Protein AF-0000000069512242 (afdb_homodimer)

InterPro domains:
  IPR001251 CRAL-TRIO lipid binding domain [PF00650] (4-139)
  IPR001251 CRAL-TRIO lipid binding domain [PS50191] (1-145)
  IPR001251 CRAL-TRIO lipid binding domain [cd00170] (13-140)
  IPR036865 CRAL-TRIO lipid binding domain superfamily [G3DSA:3.40.525.10] (2-161)
  IPR036865 CRAL-TRIO lipid binding domain superfamily [SSF52087] (12-161)

Foldseek 3Di:
DPLDADEEEAEPLVDDCVLAPPVRVLLLVVLLVVVCCPDPSCVVRFYHYEYEDPNDDPSNCVCVDPVNVVVSCCVPPVVDPTGHQAYEYEPDDPVVVVSVVVCLVVDDPSVSVRYYYDDALVVCCVVDPLCNDDVVSVHDDPDDCPPCSLVVSPVVVDCPPRVPDDSSD/DPLDADEEEDEPLVDDCVLAPPVRVLLLVVLLVVVCCPDPSCVVRFYHYEYEDPNDDPSNCVCVDPVNVVVSCCVPPVVDPTGHQAYEYEPDDPVVVVSCVVCLVVDDPSVSVRYYYDDALVVCCVPDPLCPDDVVSVHDDPDDCPPCSLVVSCVVVDCPPRVNDDSSD

Nearest PDB structures (foldseek):
  1oiz-assembly2_B  TM=7.873E-01  e=5.899E-08  Homo sapiens
  5mug-assembly1_A  TM=8.741E-01  e=9.802E-07  Homo sapiens
  1r5l-assembly1_A  TM=8.376E-01  e=5.006E-07  Homo sapiens
  6zpd-assembly1_A  TM=8.398E-01  e=6.794E-07  Homo sapiens
  3w67-assembly1_B  TM=8.302E-01  e=1.699E-06  Mus musculus

Secondary structure (DSSP, 8-state):
------EEEEEGGG--TTTS-HHHHHHHHHHHHHHHHT-HHHHHH-EEEEEE-TT--HHHHTT--HHHHHHHHIIIIIIS---EEEEEEES--HHHHHHHHHHGGGS-HHHHTTEEEESSGGGGGGTS-GGGSBGGGTS-BS------HHHHHHHHHTTS-GGG-----/------EEEEEGGG--TTTS-HHHHHHHHHHHHHHHHT-HHHHHH-EEEEEE-TT--HHHHTT--HHHHHHHHIIIIIIS---EEEEEEES--HHHHHHHHHHGGGS-HHHHTTEEEESSGGGGGGTS-GGGSBGGGTS-BS------HHHHHHHHHTTS-GGG-----

Solvent-accessible surface area (backbone atoms only — not comparable to full-atom values): 18935 Å² total; per-residue (Å²): 125,82,74,75,67,47,73,45,79,44,62,59,27,74,64,46,55,90,82,42,43,68,63,52,44,42,21,51,50,37,41,44,47,52,56,49,62,66,33,68,53,31,62,72,58,19,41,33,37,37,40,34,31,51,80,56,48,68,84,54,51,74,60,61,39,73,66,50,45,48,52,49,44,41,40,60,68,53,30,36,62,60,53,77,60,37,39,36,38,32,52,60,50,73,67,56,48,50,53,52,60,68,47,40,80,78,43,56,66,82,54,45,76,28,58,42,81,38,93,49,48,69,61,48,52,81,80,37,61,44,78,80,24,43,46,92,48,62,21,66,30,84,79,64,78,72,63,51,45,55,49,50,49,39,60,73,48,47,86,58,25,61,74,73,37,62,72,76,104,125,80,74,74,66,49,74,46,79,43,62,60,26,72,63,47,53,90,82,41,44,69,62,53,45,42,21,51,51,38,43,45,47,53,56,48,62,64,33,68,54,29,65,72,57,19,39,35,39,36,39,34,31,51,79,57,49,68,83,53,50,74,59,62,39,72,65,50,46,47,53,52,46,41,41,59,67,54,29,36,58,58,52,76,60,37,40,36,39,32,52,60,52,72,66,56,48,49,52,52,60,68,47,41,82,78,44,56,67,82,54,44,76,28,57,43,82,38,93,49,48,67,61,46,53,81,80,38,61,45,77,79,24,42,46,94,47,62,21,65,32,84,80,66,78,71,64,50,46,52,47,51,49,37,60,73,48,42,84,60,22,62,79,72,38,65,75,76,99

Radius of gyration: 21.26 Å; Cα contacts (8 Å, |Δi|>4): 475; chains: 2; bounding box: 41×63×51 Å

pLDDT: mean 80.07, std 17.48, range [30.25, 95.62]

Sequence (338 aa):
MRKQRRQSLAKRGKWNPEELSFEDFKRVTSLVFYQELRNPVTQVTGFHIIHDFANTGYQHLKYCTPMNMYLLYHASFECAPAKYIEVHCINTNYVLSTLLICAKPFLVESVRKILYFHSSVEELLESFPRSTLPIKYGGTLTDYYTADYLKRANEEQGDFPAGGLKNLFMRKQRRQSLAKRGKWNPEELSFEDFKRVTSLVFYQELRNPVTQVTGFHIIHDFANTGYQHLKYCTPMNMYLLYHASFECAPAKYIEVHCINTNYVLSTLLICAKPFLVESVRKILYFHSSVEELLESFPRSTLPIKYGGTLTDYYTADYLKRANEEQGDFPAGGLKNLF

Structure (mmCIF, N/CA/C/O backbone):
data_AF-0000000069512242-model_v1
#
loop_
_entity.id
_entity.type
_entity.pdbx_description
1 polymer 'CRAL-TRIO domain-containing protein'
#
loop_
_atom_site.group_PDB
_atom_site.id
_atom_site.type_symbol
_atom_site.label_atom_id
_atom_site.label_alt_id
_atom_site.label_comp_id
_atom_site.label_asym_id
_atom_site.label_entity_id
_atom_site.label_seq_id
_atom_site.pdbx_PDB_ins_code
_atom_site.Cartn_x
_atom_site.Cartn_y
_atom_site.Cartn_z
_atom_site.occupancy
_atom_site.B_iso_or_equiv
_atom_site.auth_seq_id
_atom_site.auth_comp_id
_atom_site.auth_asym_id
_atom_site.auth_atom_id
_atom_site.pdbx_PDB_model_num
ATOM 1 N N . MET A 1 1 ? -14.359 10.445 28.656 1 33.88 1 MET A N 1
ATOM 2 C CA . MET A 1 1 ? -12.969 10 28.594 1 33.88 1 MET A CA 1
ATOM 3 C C . MET A 1 1 ? -12.352 10.312 27.234 1 33.88 1 MET A C 1
ATOM 5 O O . MET A 1 1 ? -12.867 9.891 26.203 1 33.88 1 MET A O 1
ATOM 9 N N . ARG A 1 2 ? -11.898 11.477 27.125 1 45.06 2 ARG A N 1
ATOM 10 C CA . ARG A 1 2 ? -11.422 11.93 25.828 1 45.06 2 ARG A CA 1
ATOM 11 C C . ARG A 1 2 ? -10.539 10.875 25.156 1 45.06 2 ARG A C 1
ATOM 13 O O . ARG A 1 2 ? -9.602 10.367 25.781 1 45.06 2 ARG A O 1
ATOM 20 N N . LYS A 1 3 ? -10.984 10.078 24.406 1 56.09 3 LYS A N 1
ATOM 21 C CA . LYS A 1 3 ? -10.297 8.984 23.719 1 56.09 3 LYS A CA 1
ATOM 22 C C . LYS A 1 3 ? -8.938 9.43 23.203 1 56.09 3 LYS A C 1
ATOM 24 O O . LYS A 1 3 ? -8.812 10.5 22.609 1 56.09 3 LYS A O 1
ATOM 29 N N . GLN A 1 4 ? -7.891 9.094 23.938 1 63.38 4 GLN A N 1
ATOM 30 C CA . GLN A 1 4 ? -6.504 9.344 23.547 1 63.38 4 GLN A CA 1
ATOM 31 C C . GLN A 1 4 ? -6.277 9.031 22.078 1 63.38 4 GLN A C 1
ATOM 33 O O . GLN A 1 4 ? -6.633 7.945 21.609 1 63.38 4 GLN A O 1
ATOM 38 N N . ARG A 1 5 ? -6.277 10.086 21.328 1 77 5 ARG A N 1
ATOM 39 C CA . ARG A 1 5 ? -5.965 9.938 19.906 1 77 5 ARG A CA 1
ATOM 40 C C . ARG A 1 5 ? -4.457 9.992 19.672 1 77 5 ARG A C 1
ATOM 42 O O . ARG A 1 5 ? -3.738 10.68 20.406 1 77 5 ARG A O 1
ATOM 49 N N . ARG A 1 6 ? -4.07 9.102 18.891 1 77.5 6 ARG A N 1
ATOM 50 C CA . ARG A 1 6 ? -2.68 9.18 18.453 1 77.5 6 ARG A CA 1
ATOM 51 C C . ARG A 1 6 ? -2.539 10.07 17.219 1 77.5 6 ARG A C 1
ATOM 53 O O . ARG A 1 6 ? -3.275 9.914 16.25 1 77.5 6 ARG A O 1
ATOM 60 N N . GLN A 1 7 ? -1.614 11.062 17.453 1 83.25 7 GLN A N 1
ATOM 61 C CA . GLN A 1 7 ? -1.351 12 16.375 1 83.25 7 GLN A CA 1
ATOM 62 C C . GLN A 1 7 ? 0.046 11.789 15.789 1 83.25 7 GLN A C 1
ATOM 64 O O . GLN A 1 7 ? 1.001 11.547 16.531 1 83.25 7 GLN A O 1
ATOM 69 N N . SER A 1 8 ? 0.09 11.836 14.477 1 84.38 8 SER A N 1
ATOM 70 C CA . SER A 1 8 ? 1.383 11.734 13.805 1 84.38 8 SER A CA 1
ATOM 71 C C . SER A 1 8 ? 1.712 13.008 13.039 1 84.38 8 SER A C 1
ATOM 73 O O . SER A 1 8 ? 0.831 13.625 12.43 1 84.38 8 SER A O 1
ATOM 75 N N . LEU A 1 9 ? 2.936 13.367 13.227 1 86.5 9 LEU A N 1
ATOM 76 C CA . LEU A 1 9 ? 3.457 14.531 12.516 1 86.5 9 LEU A CA 1
ATOM 77 C C . LEU A 1 9 ? 4.539 14.117 11.523 1 86.5 9 LEU A C 1
ATOM 79 O O . LEU A 1 9 ? 5.531 13.492 11.906 1 86.5 9 LEU A O 1
ATOM 83 N N . ALA A 1 10 ? 4.316 14.453 10.258 1 87.19 10 ALA A N 1
ATOM 84 C CA . ALA A 1 10 ? 5.281 14.141 9.203 1 87.19 10 ALA A CA 1
ATOM 85 C C . ALA A 1 10 ? 5.848 15.422 8.594 1 87.19 10 ALA A C 1
ATOM 87 O O . ALA A 1 10 ? 5.102 16.234 8.047 1 87.19 10 ALA A O 1
ATOM 88 N N . LYS A 1 11 ? 7.121 15.523 8.68 1 88.5 11 LYS A N 1
ATOM 89 C CA . LYS A 1 11 ? 7.805 16.656 8.07 1 88.5 11 LYS A CA 1
ATOM 90 C C . LYS A 1 11 ? 8.297 16.328 6.668 1 88.5 11 LYS A C 1
ATOM 92 O O . LYS A 1 11 ? 9.367 15.734 6.508 1 88.5 11 LYS A O 1
ATOM 97 N N . ARG A 1 12 ? 7.59 16.766 5.672 1 89.38 12 ARG A N 1
ATOM 98 C CA . ARG A 1 12 ? 7.816 16.344 4.293 1 89.38 12 ARG A CA 1
ATOM 99 C C . ARG A 1 12 ? 9.016 17.078 3.689 1 89.38 12 ARG A C 1
ATOM 101 O O . ARG A 1 12 ? 9.688 16.547 2.807 1 89.38 12 ARG A O 1
ATOM 108 N N . GLY A 1 13 ? 9.281 18.234 4.238 1 88.06 13 GLY A N 1
ATOM 109 C CA . GLY A 1 13 ? 10.398 19.016 3.738 1 88.06 13 GLY A CA 1
ATOM 110 C C . GLY A 1 13 ? 11.75 18.453 4.148 1 88.06 13 GLY A C 1
ATOM 111 O O . GLY A 1 13 ? 12.781 18.859 3.607 1 88.06 13 GLY A O 1
ATOM 112 N N . LYS A 1 14 ? 11.734 17.484 5.02 1 84.62 14 LYS A N 1
ATOM 113 C CA . LYS A 1 14 ? 12.992 16.906 5.469 1 84.62 14 LYS A CA 1
ATOM 114 C C . LYS A 1 14 ? 13.492 15.859 4.469 1 84.62 14 LYS A C 1
ATOM 116 O O . LYS A 1 14 ? 14.656 15.461 4.523 1 84.62 14 LYS A O 1
ATOM 121 N N . TRP A 1 15 ? 12.648 15.383 3.576 1 86.44 15 TRP A N 1
ATOM 122 C CA . TRP A 1 15 ? 13.07 14.469 2.52 1 86.44 15 TRP A CA 1
ATOM 123 C C . TRP A 1 15 ? 13.984 15.172 1.524 1 86.44 15 TRP A C 1
ATOM 125 O O . TRP A 1 15 ? 13.633 16.219 0.981 1 86.44 15 TRP A O 1
ATOM 135 N N . ASN A 1 16 ? 15.164 14.688 1.412 1 88.44 16 ASN A N 1
ATOM 136 C CA . ASN A 1 16 ? 16.109 15.148 0.402 1 88.44 16 ASN A CA 1
ATOM 137 C C . ASN A 1 16 ? 16.156 14.203 -0.797 1 88.44 16 ASN A C 1
ATOM 139 O O . ASN A 1 16 ? 16.75 13.133 -0.727 1 88.44 16 ASN A O 1
ATOM 143 N N . PRO A 1 17 ? 15.57 14.609 -1.906 1 90.25 17 PRO A N 1
ATOM 144 C CA . PRO A 1 17 ? 15.484 13.719 -3.068 1 90.25 17 PRO A CA 1
ATOM 145 C C . PRO A 1 17 ? 16.844 13.344 -3.633 1 90.25 17 PRO A C 1
ATOM 147 O O . PRO A 1 17 ? 16.969 12.352 -4.355 1 90.25 17 PRO A O 1
ATOM 150 N N . GLU A 1 18 ? 17.875 14.109 -3.338 1 90.44 18 GLU A N 1
ATOM 151 C CA . GLU A 1 18 ? 19.219 13.789 -3.805 1 90.44 18 GLU A CA 1
ATOM 152 C C . GLU A 1 18 ? 19.812 12.633 -3.01 1 90.44 18 GLU A C 1
ATOM 154 O O . GLU A 1 18 ? 20.641 11.883 -3.527 1 90.44 18 GLU A O 1
ATOM 159 N N . GLU A 1 19 ? 19.375 12.531 -1.783 1 85.38 19 GLU A N 1
ATOM 160 C CA . GLU A 1 19 ? 19.906 11.484 -0.915 1 85.38 19 GLU A CA 1
ATOM 161 C C . GLU A 1 19 ? 19.016 10.25 -0.914 1 85.38 19 GLU A C 1
ATOM 163 O O . GLU A 1 19 ? 19.5 9.133 -0.734 1 85.38 19 GLU A O 1
ATOM 168 N N . LEU A 1 20 ? 17.703 10.477 -0.972 1 86 20 LEU A N 1
ATOM 169 C CA . LEU A 1 20 ? 16.703 9.43 -0.996 1 86 20 LEU A CA 1
ATOM 170 C C . LEU A 1 20 ? 15.758 9.609 -2.182 1 86 20 LEU A C 1
ATOM 172 O O . LEU A 1 20 ? 14.938 10.531 -2.193 1 86 20 LEU A O 1
ATOM 176 N N . SER A 1 21 ? 15.922 8.703 -3.135 1 88.31 21 SER A N 1
ATOM 177 C CA . SER A 1 21 ? 15.102 8.82 -4.336 1 88.31 21 SER A CA 1
ATOM 178 C C . SER A 1 21 ? 13.617 8.836 -3.992 1 88.31 21 SER A C 1
ATOM 180 O O . SER A 1 21 ? 13.227 8.469 -2.881 1 88.31 21 SER A O 1
ATOM 182 N N . PHE A 1 22 ? 12.82 9.227 -4.855 1 90.44 22 PHE A N 1
ATOM 183 C CA . PHE A 1 22 ? 11.375 9.25 -4.664 1 90.44 22 PHE A CA 1
ATOM 184 C C . PHE A 1 22 ? 10.844 7.852 -4.398 1 90.44 22 PHE A C 1
ATOM 186 O O . PHE A 1 22 ? 9.977 7.664 -3.543 1 90.44 22 PHE A O 1
ATOM 193 N N . GLU A 1 23 ? 11.398 6.883 -5.141 1 85.69 23 GLU A N 1
ATOM 194 C CA . GLU A 1 23 ? 11 5.488 -4.953 1 85.69 23 GLU A CA 1
ATOM 195 C C . GLU A 1 23 ? 11.328 5.008 -3.543 1 85.69 23 GLU A C 1
ATOM 197 O O . GLU A 1 23 ? 10.5 4.367 -2.893 1 85.69 23 GLU A O 1
ATOM 202 N N . ASP A 1 24 ? 12.492 5.375 -3.104 1 81.06 24 ASP A N 1
ATOM 203 C CA . ASP A 1 24 ? 12.891 4.969 -1.762 1 81.06 24 ASP A CA 1
ATOM 204 C C . ASP A 1 24 ? 12.094 5.719 -0.698 1 81.06 24 ASP A C 1
ATOM 206 O O . ASP A 1 24 ? 11.789 5.168 0.361 1 81.06 24 ASP A O 1
ATOM 210 N N . PHE A 1 25 ? 11.828 6.926 -0.979 1 85.69 25 PHE A N 1
ATOM 211 C CA . PHE A 1 25 ? 10.992 7.715 -0.078 1 85.69 25 PHE A CA 1
ATOM 212 C C . PHE A 1 25 ? 9.633 7.059 0.113 1 85.69 25 PHE A C 1
ATOM 214 O O . PHE A 1 25 ? 9.148 6.934 1.241 1 85.69 25 PHE A O 1
ATOM 221 N N . LYS A 1 26 ? 9 6.613 -0.963 1 87.12 26 LYS A N 1
ATOM 222 C CA . LYS A 1 26 ? 7.715 5.93 -0.887 1 87.12 26 LYS A CA 1
ATOM 223 C C . LYS A 1 26 ? 7.805 4.68 -0.014 1 87.12 26 LYS A C 1
ATOM 225 O O . LYS A 1 26 ? 6.93 4.434 0.818 1 87.12 26 LYS A O 1
ATOM 230 N N . ARG A 1 27 ? 8.852 4.012 -0.173 1 81 27 ARG A N 1
ATOM 231 C CA . ARG A 1 27 ? 9.023 2.76 0.56 1 81 27 ARG A CA 1
ATOM 232 C C . ARG A 1 27 ? 9.227 3.021 2.049 1 81 27 ARG A C 1
ATOM 234 O O . ARG A 1 27 ? 8.656 2.326 2.891 1 81 27 ARG A O 1
ATOM 241 N N . VAL A 1 28 ? 10.039 4.016 2.295 1 78.5 28 VAL A N 1
ATOM 242 C CA . VAL A 1 28 ? 10.297 4.355 3.689 1 78.5 28 VAL A CA 1
ATOM 243 C C . VAL A 1 28 ? 9.016 4.867 4.344 1 78.5 28 VAL A C 1
ATOM 245 O O . VAL A 1 28 ? 8.695 4.492 5.477 1 78.5 28 VAL A O 1
ATOM 248 N N . THR A 1 29 ? 8.344 5.652 3.627 1 85.12 29 THR A N 1
ATOM 249 C CA . THR A 1 29 ? 7.09 6.176 4.148 1 85.12 29 THR A CA 1
ATOM 250 C C . THR A 1 29 ? 6.086 5.051 4.375 1 85.12 29 THR A C 1
ATOM 252 O O . THR A 1 29 ? 5.375 5.039 5.383 1 85.12 29 THR A O 1
ATOM 255 N N . SER A 1 30 ? 6.039 4.09 3.475 1 84.19 30 SER A N 1
ATOM 256 C CA . SER A 1 30 ? 5.152 2.941 3.637 1 84.19 30 SER A CA 1
ATOM 257 C C . SER A 1 30 ? 5.539 2.115 4.859 1 84.19 30 SER A C 1
ATOM 259 O O . SER A 1 30 ? 4.672 1.603 5.566 1 84.19 30 SER A O 1
ATOM 261 N N . LEU A 1 31 ? 6.82 1.976 5.066 1 78.5 31 LEU A N 1
ATOM 262 C CA . LEU A 1 31 ? 7.293 1.248 6.242 1 78.5 31 LEU A CA 1
ATOM 263 C C . LEU A 1 31 ? 6.809 1.915 7.523 1 78.5 31 LEU A C 1
ATOM 265 O O . LEU A 1 31 ? 6.32 1.24 8.438 1 78.5 31 LEU A O 1
ATOM 269 N N . VAL A 1 32 ? 6.953 3.197 7.574 1 78.44 32 VAL A N 1
ATOM 270 C CA . VAL A 1 32 ? 6.508 3.957 8.734 1 78.44 32 VAL A CA 1
ATOM 271 C C . VAL A 1 32 ? 4.992 3.824 8.891 1 78.44 32 VAL A C 1
ATOM 273 O O . VAL A 1 32 ? 4.492 3.627 10 1 78.44 32 VAL A O 1
ATOM 276 N N . PHE A 1 33 ? 4.391 3.873 7.828 1 83.25 33 PHE A N 1
ATOM 277 C CA . PHE A 1 33 ? 2.938 3.742 7.797 1 83.25 33 PHE A CA 1
ATOM 278 C C . PHE A 1 33 ? 2.504 2.393 8.359 1 83.25 33 PHE A C 1
ATOM 280 O O . PHE A 1 33 ? 1.621 2.326 9.219 1 83.25 33 PHE A O 1
ATOM 287 N N . TYR A 1 34 ? 3.131 1.437 7.941 1 75 34 TYR A N 1
ATOM 288 C CA . TYR A 1 34 ? 2.789 0.086 8.375 1 75 34 TYR A CA 1
ATOM 289 C C . TYR A 1 34 ? 3.061 -0.093 9.859 1 75 34 TYR A C 1
ATOM 291 O O . TYR A 1 34 ? 2.32 -0.797 10.555 1 75 34 TYR A O 1
ATOM 299 N N . GLN A 1 35 ? 4.066 0.498 10.266 1 75.31 35 GLN A N 1
ATOM 300 C CA . GLN A 1 35 ? 4.344 0.454 11.695 1 75.31 35 GLN A CA 1
ATOM 301 C C . GLN A 1 35 ? 3.25 1.163 12.492 1 75.31 35 GLN A C 1
ATOM 303 O O . GLN A 1 35 ? 2.838 0.688 13.555 1 75.31 35 GLN A O 1
ATOM 308 N N . GLU A 1 36 ? 2.857 2.258 11.953 1 77.38 36 GLU A N 1
ATOM 309 C CA . GLU A 1 36 ? 1.792 3.006 12.609 1 77.38 36 GLU A CA 1
ATOM 310 C C . GLU A 1 36 ? 0.483 2.221 12.609 1 77.38 36 GLU A C 1
ATOM 312 O O . GLU A 1 36 ? -0.297 2.301 13.555 1 77.38 36 GLU A O 1
ATOM 317 N N . LEU A 1 37 ? 0.234 1.485 11.57 1 76.94 37 LEU A N 1
ATOM 318 C CA . LEU A 1 37 ? -0.977 0.683 11.438 1 76.94 37 LEU A CA 1
ATOM 319 C C . LEU A 1 37 ? -1.039 -0.392 12.516 1 76.94 37 LEU A C 1
ATOM 321 O O . LEU A 1 37 ? -2.125 -0.856 12.875 1 76.94 37 LEU A O 1
ATOM 325 N N . ARG A 1 38 ? 0.083 -0.69 12.984 1 71.88 38 ARG A N 1
ATOM 326 C CA . ARG A 1 38 ? 0.15 -1.767 13.969 1 71.88 38 ARG A CA 1
ATOM 327 C C . ARG A 1 38 ? -0.078 -1.233 15.375 1 71.88 38 ARG A C 1
ATOM 329 O O . ARG A 1 38 ? -0.293 -2.008 16.312 1 71.88 38 ARG A O 1
ATOM 336 N N . ASN A 1 39 ? -0.021 0.04 15.508 1 72.81 39 ASN A N 1
ATOM 337 C CA . ASN A 1 39 ? -0.241 0.639 16.812 1 72.81 39 ASN A CA 1
ATOM 338 C C . ASN A 1 39 ? -1.681 0.448 17.281 1 72.81 39 ASN A C 1
ATOM 340 O O . ASN A 1 39 ? -2.621 0.838 16.594 1 72.81 39 ASN A O 1
ATOM 344 N N . PRO A 1 40 ? -1.863 -0.18 18.453 1 74.62 40 PRO A N 1
ATOM 345 C CA . PRO A 1 40 ? -3.229 -0.466 18.906 1 74.62 40 PRO A CA 1
ATOM 346 C C . PRO A 1 40 ? -4.07 0.797 19.078 1 74.62 40 PRO A C 1
ATOM 348 O O . PRO A 1 40 ? -5.281 0.773 18.859 1 74.62 40 PRO A O 1
ATOM 351 N N . VAL A 1 41 ? -3.469 1.888 19.5 1 74.38 41 VAL A N 1
ATOM 352 C CA . VAL A 1 41 ? -4.203 3.135 19.688 1 74.38 41 VAL A CA 1
ATOM 353 C C . VAL A 1 41 ? -4.699 3.643 18.344 1 74.38 41 VAL A C 1
ATOM 355 O O . VAL A 1 41 ? -5.852 4.07 18.219 1 74.38 41 VAL A O 1
ATOM 358 N N . THR A 1 42 ? -3.789 3.49 17.328 1 78 42 THR A N 1
ATOM 359 C CA . THR A 1 42 ? -4.172 3.9 15.977 1 78 42 THR A CA 1
ATOM 360 C C . THR A 1 42 ? -5.273 2.998 15.43 1 78 42 THR A C 1
ATOM 362 O O . THR A 1 42 ? -6.18 3.469 14.742 1 78 42 THR A O 1
ATOM 365 N N . GLN A 1 43 ? -5.188 1.77 15.742 1 75.25 43 GLN A N 1
ATOM 366 C CA . GLN A 1 43 ? -6.184 0.819 15.258 1 75.25 43 GLN A CA 1
ATOM 367 C C . GLN A 1 43 ? -7.566 1.129 15.828 1 75.25 43 GLN A C 1
ATOM 369 O O . GLN A 1 43 ? -8.578 0.9 15.164 1 75.25 43 GLN A O 1
ATOM 374 N N . VAL A 1 44 ? -7.617 1.785 16.984 1 78.25 44 VAL A N 1
ATOM 375 C CA . VAL A 1 44 ? -8.883 2.064 17.656 1 78.25 44 VAL A CA 1
ATOM 376 C C . VAL A 1 44 ? -9.367 3.467 17.281 1 78.25 44 VAL A C 1
ATOM 378 O O . VAL A 1 44 ? -10.547 3.67 16.984 1 78.25 44 VAL A O 1
ATOM 381 N N . THR A 1 45 ? -8.445 4.359 17.25 1 82.38 45 THR A N 1
ATOM 382 C CA . THR A 1 45 ? -8.852 5.754 17.141 1 82.38 45 THR A CA 1
ATOM 383 C C . THR A 1 45 ? -8.711 6.25 15.703 1 82.38 45 THR A C 1
ATOM 385 O O . THR A 1 45 ? -9.242 7.301 15.344 1 82.38 45 THR A O 1
ATOM 388 N N . GLY A 1 46 ? -7.957 5.52 14.859 1 84.88 46 GLY A N 1
ATOM 389 C CA . GLY A 1 46 ? -7.699 5.941 13.492 1 84.88 46 GLY A CA 1
ATOM 390 C C . GLY A 1 46 ? -6.523 6.891 13.367 1 84.88 46 GLY A C 1
ATOM 391 O O . GLY A 1 46 ? -5.91 7.262 14.375 1 84.88 46 GLY A O 1
ATOM 392 N N . PHE A 1 47 ? -6.293 7.27 12.188 1 87.19 47 PHE A N 1
ATOM 393 C CA . PHE A 1 47 ? -5.148 8.125 11.883 1 87.19 47 PHE A CA 1
ATOM 394 C C . PHE A 1 47 ? -5.531 9.594 11.977 1 87.19 47 PHE A C 1
ATOM 396 O O . PHE A 1 47 ? -6.512 10.023 11.367 1 87.19 47 PHE A O 1
ATOM 403 N N . HIS A 1 48 ? -4.844 10.312 12.781 1 89.75 48 HIS A N 1
ATOM 404 C CA . HIS A 1 48 ? -4.816 11.773 12.812 1 89.75 48 HIS A CA 1
ATOM 405 C C . HIS A 1 48 ? -3.443 12.305 12.422 1 89.75 48 HIS A C 1
ATOM 407 O O . HIS A 1 48 ? -2.506 12.258 13.227 1 89.75 48 HIS A O 1
ATOM 413 N N . ILE A 1 49 ? -3.367 12.789 11.211 1 90.75 49 ILE A N 1
ATOM 414 C CA . ILE A 1 49 ? -2.037 13.055 10.68 1 90.75 49 ILE A CA 1
ATOM 415 C C . ILE A 1 49 ? -1.915 14.531 10.32 1 90.75 49 ILE A C 1
ATOM 417 O O . ILE A 1 49 ? -2.852 15.125 9.773 1 90.75 49 ILE A O 1
ATOM 421 N N . ILE A 1 50 ? -0.786 15.055 10.648 1 91.31 50 ILE A N 1
ATOM 422 C CA . ILE A 1 50 ? -0.395 16.391 10.219 1 91.31 50 ILE A CA 1
ATOM 423 C C . ILE A 1 50 ? 0.81 16.297 9.289 1 91.31 50 ILE A C 1
ATOM 425 O O . ILE A 1 50 ? 1.867 15.805 9.672 1 91.31 50 ILE A O 1
ATOM 429 N N . HIS A 1 51 ? 0.624 16.781 8.07 1 93.19 51 HIS A N 1
ATOM 430 C CA . HIS A 1 51 ? 1.73 16.922 7.129 1 93.19 51 HIS A CA 1
ATOM 431 C C . HIS A 1 51 ? 2.258 18.359 7.121 1 93.19 51 HIS A C 1
ATOM 433 O O . HIS A 1 51 ? 1.526 19.281 6.777 1 93.19 51 HIS A O 1
ATOM 439 N N . ASP A 1 52 ? 3.48 18.438 7.547 1 91.44 52 ASP A N 1
ATOM 440 C CA . ASP A 1 52 ? 4.172 19.734 7.516 1 91.44 52 ASP A CA 1
ATOM 441 C C . ASP A 1 52 ? 5.027 19.859 6.258 1 91.44 52 ASP A C 1
ATOM 443 O O . ASP A 1 52 ? 6.031 19.156 6.105 1 91.44 52 ASP A O 1
ATOM 447 N N . PHE A 1 53 ? 4.734 20.844 5.398 1 94.69 53 PHE A N 1
ATOM 448 C CA . PHE A 1 53 ? 5.43 20.984 4.125 1 94.69 53 PHE A CA 1
ATOM 449 C C . PHE A 1 53 ? 6.406 22.156 4.172 1 94.69 53 PHE A C 1
ATOM 451 O O . PHE A 1 53 ? 6.812 22.672 3.129 1 94.69 53 PHE A O 1
ATOM 458 N N . ALA A 1 54 ? 6.742 22.469 5.422 1 91.56 54 ALA A N 1
ATOM 459 C CA . ALA A 1 54 ? 7.777 23.484 5.543 1 91.56 54 ALA A CA 1
ATOM 460 C C . ALA A 1 54 ? 9.062 23.047 4.848 1 91.56 54 ALA A C 1
ATOM 462 O O . ALA A 1 54 ? 9.453 21.891 4.93 1 91.56 54 ALA A O 1
ATOM 463 N N . ASN A 1 55 ? 9.695 23.938 4.105 1 91.31 55 ASN A N 1
ATOM 464 C CA . ASN A 1 55 ? 10.984 23.734 3.453 1 91.31 55 ASN A CA 1
ATOM 465 C C . ASN A 1 55 ? 10.844 22.875 2.203 1 91.31 55 ASN A C 1
ATOM 467 O O . ASN A 1 55 ? 11.805 22.219 1.783 1 91.31 55 ASN A O 1
ATOM 471 N N . THR A 1 56 ? 9.68 22.734 1.695 1 92.75 56 THR A N 1
ATOM 472 C CA . THR A 1 56 ? 9.523 22.094 0.394 1 92.75 56 THR A CA 1
ATOM 473 C C . THR A 1 56 ? 9.742 23.094 -0.733 1 92.75 56 THR A C 1
ATOM 475 O O . THR A 1 56 ? 9.43 24.281 -0.586 1 92.75 56 THR A O 1
ATOM 478 N N . GLY A 1 57 ? 10.297 22.703 -1.766 1 92.94 57 GLY A N 1
ATOM 479 C CA . GLY A 1 57 ? 10.562 23.5 -2.953 1 92.94 57 GLY A CA 1
ATOM 480 C C . GLY A 1 57 ? 10.508 22.703 -4.238 1 92.94 57 GLY A C 1
ATOM 481 O O . GLY A 1 57 ? 9.844 21.672 -4.301 1 92.94 57 GLY A O 1
ATOM 482 N N . TYR A 1 58 ? 11.133 23.203 -5.219 1 93 58 TYR A N 1
ATOM 483 C CA . TYR A 1 58 ? 11.086 22.578 -6.535 1 93 58 TYR A CA 1
ATOM 484 C C . TYR A 1 58 ? 11.625 21.141 -6.48 1 93 58 TYR A C 1
ATOM 486 O O . TYR A 1 58 ? 11.109 20.25 -7.16 1 93 58 TYR A O 1
ATOM 494 N N . GLN A 1 59 ? 12.617 20.969 -5.652 1 94 59 GLN A N 1
ATOM 495 C CA . GLN A 1 59 ? 13.234 19.641 -5.547 1 94 59 GLN A CA 1
ATOM 496 C C . GLN A 1 59 ? 12.227 18.609 -5.059 1 94 59 GLN A C 1
ATOM 498 O O . GLN A 1 59 ? 12.43 17.406 -5.25 1 94 59 GLN A O 1
ATOM 503 N N . HIS A 1 60 ? 11.133 19.031 -4.398 1 93.81 60 HIS A N 1
ATOM 504 C CA . HIS A 1 60 ? 10.062 18.156 -3.945 1 93.81 60 HIS A CA 1
ATOM 505 C C . HIS A 1 60 ? 8.891 18.172 -4.926 1 93.81 60 HIS A C 1
ATOM 507 O O . HIS A 1 60 ? 8.391 17.109 -5.316 1 93.81 60 HIS A O 1
ATOM 513 N N . LEU A 1 61 ? 8.562 19.328 -5.484 1 92.56 61 LEU A N 1
ATOM 514 C CA . LEU A 1 61 ? 7.344 19.562 -6.258 1 92.56 61 LEU A CA 1
ATOM 515 C C . LEU A 1 61 ? 7.414 18.844 -7.605 1 92.56 61 LEU A C 1
ATOM 517 O O . LEU A 1 61 ? 6.383 18.5 -8.18 1 92.56 61 LEU A O 1
ATOM 521 N N . LYS A 1 62 ? 8.609 18.656 -8.07 1 94.19 62 LYS A N 1
ATOM 522 C CA . LYS A 1 62 ? 8.719 18.016 -9.375 1 94.19 62 LYS A CA 1
ATOM 523 C C . LYS A 1 62 ? 8.203 16.578 -9.328 1 94.19 62 LYS A C 1
ATOM 525 O O . LYS A 1 62 ? 7.918 15.984 -10.367 1 94.19 62 LYS A O 1
ATOM 530 N N . TYR A 1 63 ? 8.047 16.062 -8.172 1 93.56 63 TYR A N 1
ATOM 531 C CA . TYR A 1 63 ? 7.5 14.711 -8.016 1 93.56 63 TYR A CA 1
ATOM 532 C C . TYR A 1 63 ? 6.004 14.758 -7.738 1 93.56 63 TYR A C 1
ATOM 534 O O . TYR A 1 63 ? 5.344 13.719 -7.684 1 93.56 63 TYR A O 1
ATOM 542 N N . CYS A 1 64 ? 5.492 15.938 -7.645 1 91.88 64 CYS A N 1
ATOM 543 C CA . CYS A 1 64 ? 4.066 16.094 -7.375 1 91.88 64 CYS A CA 1
ATOM 544 C C . CYS A 1 64 ? 3.279 16.25 -8.672 1 91.88 64 CYS A C 1
ATOM 546 O O . CYS A 1 64 ? 2.471 17.156 -8.805 1 91.88 64 CYS A O 1
ATOM 548 N N . THR A 1 65 ? 3.588 15.375 -9.617 1 90.5 65 THR A N 1
ATOM 549 C CA . THR A 1 65 ? 2.799 15.328 -10.844 1 90.5 65 THR A CA 1
ATOM 550 C C . THR A 1 65 ? 1.422 14.727 -10.57 1 90.5 65 THR A C 1
ATOM 552 O O . THR A 1 65 ? 1.233 14.008 -9.586 1 90.5 65 THR A O 1
ATOM 555 N N . PRO A 1 66 ? 0.431 14.945 -11.453 1 89.5 66 PRO A N 1
ATOM 556 C CA . PRO A 1 66 ? -0.891 14.344 -11.258 1 89.5 66 PRO A CA 1
ATOM 557 C C . PRO A 1 66 ? -0.837 12.82 -11.156 1 89.5 66 PRO A C 1
ATOM 559 O O . PRO A 1 66 ? -1.532 12.227 -10.328 1 89.5 66 PRO A O 1
ATOM 562 N N . MET A 1 67 ? 0.012 12.242 -11.938 1 91 67 MET A N 1
ATOM 563 C CA . MET A 1 67 ? 0.149 10.789 -11.906 1 91 67 MET A CA 1
ATOM 564 C C . MET A 1 67 ? 0.739 10.328 -10.578 1 91 67 MET A C 1
ATOM 566 O O . MET A 1 67 ? 0.191 9.438 -9.93 1 91 67 MET A O 1
ATOM 570 N N . ASN A 1 68 ? 1.839 10.969 -10.156 1 91.56 68 ASN A N 1
ATOM 571 C CA . ASN A 1 68 ? 2.471 10.586 -8.891 1 91.56 68 ASN A CA 1
ATOM 572 C C . ASN A 1 68 ? 1.533 10.805 -7.711 1 91.56 68 ASN A C 1
ATOM 574 O O . ASN A 1 68 ? 1.461 9.969 -6.809 1 91.56 68 ASN A O 1
ATOM 578 N N . MET A 1 69 ? 0.793 11.867 -7.777 1 90.62 69 MET A N 1
ATOM 579 C CA . MET A 1 69 ? -0.133 12.164 -6.691 1 90.62 69 MET A CA 1
ATOM 580 C C . MET A 1 69 ? -1.271 11.156 -6.648 1 90.62 69 MET A C 1
ATOM 582 O O . MET A 1 69 ? -1.681 10.719 -5.57 1 90.62 69 MET A O 1
ATOM 586 N N . TYR A 1 70 ? -1.702 10.789 -7.781 1 92.19 70 TYR A N 1
ATOM 587 C CA . TYR A 1 70 ? -2.764 9.789 -7.836 1 92.19 70 TYR A CA 1
ATOM 588 C C . TYR A 1 70 ? -2.273 8.445 -7.305 1 92.19 70 TYR A C 1
ATOM 590 O O . TYR A 1 70 ? -2.994 7.758 -6.574 1 92.19 70 TYR A O 1
ATOM 598 N N . LEU A 1 71 ? -1.092 8.102 -7.699 1 93 71 LEU A N 1
ATOM 599 C CA . LEU A 1 71 ? -0.502 6.848 -7.242 1 93 71 LEU A CA 1
ATOM 600 C C . LEU A 1 71 ? -0.356 6.84 -5.723 1 93 71 LEU A C 1
ATOM 602 O O . LEU A 1 71 ? -0.661 5.84 -5.07 1 93 71 LEU A O 1
ATOM 606 N N . LEU A 1 72 ? 0.062 7.93 -5.207 1 91.25 72 LEU A N 1
ATOM 607 C CA . LEU A 1 72 ? 0.206 8.039 -3.762 1 91.25 72 LEU A CA 1
ATOM 608 C C . LEU A 1 72 ? -1.155 7.992 -3.074 1 91.25 72 LEU A C 1
ATOM 610 O O . LEU A 1 72 ? -1.318 7.312 -2.057 1 91.25 72 LEU A O 1
ATOM 614 N N . TYR A 1 73 ? -2.066 8.68 -3.656 1 91.94 73 TYR A N 1
ATOM 615 C CA . TYR A 1 73 ? -3.436 8.68 -3.154 1 91.94 73 TYR A CA 1
ATOM 616 C C . TYR A 1 73 ? -4.012 7.266 -3.152 1 91.94 73 TYR A C 1
ATOM 618 O O . TYR A 1 73 ? -4.535 6.805 -2.135 1 91.94 73 TYR A O 1
ATOM 626 N N . HIS A 1 74 ? -3.906 6.609 -4.227 1 93.19 74 HIS A N 1
ATOM 627 C CA . HIS A 1 74 ? -4.453 5.266 -4.371 1 93.19 74 HIS A CA 1
ATOM 628 C C . HIS A 1 74 ? -3.818 4.301 -3.377 1 93.19 74 HIS A C 1
ATOM 630 O O . HIS A 1 74 ? -4.523 3.559 -2.691 1 93.19 74 HIS A O 1
ATOM 636 N N . ALA A 1 75 ? -2.531 4.332 -3.221 1 91 75 ALA A N 1
ATOM 637 C CA . ALA A 1 75 ? -1.807 3.422 -2.338 1 91 75 ALA A CA 1
ATOM 638 C C . ALA A 1 75 ? -2.143 3.691 -0.875 1 91 75 ALA A C 1
ATOM 640 O O . ALA A 1 75 ? -2.289 2.758 -0.083 1 91 75 ALA A O 1
ATOM 641 N N . SER A 1 76 ? -2.363 4.941 -0.528 1 90.31 76 SER A N 1
ATOM 642 C CA . SER A 1 76 ? -2.488 5.336 0.871 1 90.31 76 SER A CA 1
ATOM 643 C C . SER A 1 76 ? -3.938 5.266 1.339 1 90.31 76 SER A C 1
ATOM 645 O O . SER A 1 76 ? -4.211 4.891 2.482 1 90.31 76 SER A O 1
ATOM 647 N N . PHE A 1 77 ? -4.863 5.59 0.393 1 90 77 PHE A N 1
ATOM 648 C CA . PHE A 1 77 ? -6.234 5.785 0.859 1 90 77 PHE A CA 1
ATOM 649 C C . PHE A 1 77 ? -7.152 4.703 0.309 1 90 77 PHE A C 1
ATOM 651 O O . PHE A 1 77 ? -8.156 4.355 0.935 1 90 77 PHE A O 1
ATOM 658 N N . GLU A 1 78 ? -6.754 4.176 -0.806 1 88.12 78 GLU A N 1
ATOM 659 C CA . GLU A 1 78 ? -7.68 3.232 -1.428 1 88.12 78 GLU A CA 1
ATOM 660 C C . GLU A 1 78 ? -7.246 1.79 -1.18 1 88.12 78 GLU A C 1
ATOM 662 O O . GLU A 1 78 ? -8.086 0.899 -1.043 1 88.12 78 GLU A O 1
ATOM 667 N N . CYS A 1 79 ? -5.961 1.584 -1.104 1 85.12 79 CYS A N 1
ATOM 668 C CA . CYS A 1 79 ? -5.465 0.22 -0.966 1 85.12 79 CYS A CA 1
ATOM 669 C C . CYS A 1 79 ? -5.148 -0.1 0.49 1 85.12 79 CYS A C 1
ATOM 671 O O . CYS A 1 79 ? -5.422 -1.204 0.962 1 85.12 79 CYS A O 1
ATOM 673 N N . ALA A 1 80 ? -4.637 0.821 1.197 1 81.62 80 ALA A N 1
ATOM 674 C CA . ALA A 1 80 ? -4.176 0.585 2.562 1 81.62 80 ALA A CA 1
ATOM 675 C C . ALA A 1 80 ? -5.352 0.336 3.504 1 81.62 80 ALA A C 1
ATOM 677 O O . ALA A 1 80 ? -6.383 1.007 3.41 1 81.62 80 ALA A O 1
ATOM 678 N N . PRO A 1 81 ? -5.184 -0.602 4.391 1 78.56 81 PRO A N 1
ATOM 679 C CA . PRO A 1 81 ? -6.223 -0.886 5.383 1 78.56 81 PRO A CA 1
ATOM 680 C C . PRO A 1 81 ? -6.184 0.075 6.57 1 78.56 81 PRO A C 1
ATOM 682 O O . PRO A 1 81 ? -5.98 -0.354 7.707 1 78.56 81 PRO A O 1
ATOM 685 N N . ALA A 1 82 ? -6.32 1.325 6.32 1 81.56 82 ALA A N 1
ATOM 686 C CA . ALA A 1 82 ? -6.195 2.354 7.352 1 81.56 82 ALA A CA 1
ATOM 687 C C . ALA A 1 82 ? -7.484 3.162 7.473 1 81.56 82 ALA A C 1
ATOM 689 O O . ALA A 1 82 ? -8.172 3.406 6.477 1 81.56 82 ALA A O 1
ATOM 690 N N . LYS A 1 83 ? -7.789 3.439 8.703 1 84.38 83 LYS A N 1
ATOM 691 C CA . LYS A 1 83 ? -8.875 4.371 9 1 84.38 83 LYS A CA 1
ATOM 692 C C . LYS A 1 83 ? -8.344 5.789 9.195 1 84.38 83 LYS A C 1
ATOM 694 O O . LYS A 1 83 ? -7.699 6.082 10.203 1 84.38 83 LYS A O 1
ATOM 699 N N . TYR A 1 84 ? -8.656 6.582 8.188 1 89.75 84 TYR A N 1
ATOM 700 C CA . TYR A 1 84 ? -8.25 7.977 8.289 1 89.75 84 TYR A CA 1
ATOM 701 C C . TYR A 1 84 ? -9.375 8.836 8.852 1 89.75 84 TYR A C 1
ATOM 703 O O . TYR A 1 84 ? -10.5 8.805 8.352 1 89.75 84 TYR A O 1
ATOM 711 N N . ILE A 1 85 ? -9.008 9.539 9.883 1 92.12 85 ILE A N 1
ATOM 712 C CA . ILE A 1 85 ? -10.016 10.383 10.508 1 92.12 85 ILE A CA 1
ATOM 713 C C . ILE A 1 85 ? -9.82 11.836 10.07 1 92.12 85 ILE A C 1
ATOM 715 O O . ILE A 1 85 ? -10.773 12.508 9.68 1 92.12 85 ILE A O 1
ATOM 719 N N . GLU A 1 86 ? -8.594 12.297 10.125 1 94.69 86 GLU A N 1
ATOM 720 C CA . GLU A 1 86 ? -8.266 13.648 9.68 1 94.69 86 GLU A CA 1
ATOM 721 C C . GLU A 1 86 ? -6.828 13.734 9.172 1 94.69 86 GLU A C 1
ATOM 723 O O . GLU A 1 86 ? -5.91 13.203 9.797 1 94.69 86 GLU A O 1
ATOM 728 N N . VAL A 1 87 ? -6.715 14.383 8.031 1 94.88 87 VAL A N 1
ATOM 729 C CA . VAL A 1 87 ? -5.418 14.656 7.43 1 94.88 87 VAL A CA 1
ATOM 730 C C . VAL A 1 87 ? -5.242 16.172 7.242 1 94.88 87 VAL A C 1
ATOM 732 O O . VAL A 1 87 ? -5.992 16.797 6.488 1 94.88 87 VAL A O 1
ATOM 735 N N . HIS A 1 88 ? -4.309 16.719 7.961 1 94.81 88 HIS A N 1
ATOM 736 C CA . HIS A 1 88 ? -4.07 18.156 7.945 1 94.81 88 HIS A CA 1
ATOM 737 C C . HIS A 1 88 ? -2.773 18.484 7.215 1 94.81 88 HIS A C 1
ATOM 739 O O . HIS A 1 88 ? -1.741 17.859 7.461 1 94.81 88 HIS A O 1
ATOM 745 N N . CYS A 1 89 ? -2.809 19.422 6.328 1 95.62 89 CYS A N 1
ATOM 746 C CA . CYS A 1 89 ? -1.64 19.938 5.621 1 95.62 89 CYS A CA 1
ATOM 747 C C . CYS A 1 89 ? -1.349 21.391 6.027 1 95.62 89 CYS A C 1
ATOM 749 O O . CYS A 1 89 ? -2.223 22.25 5.934 1 95.62 89 CYS A O 1
ATOM 751 N N . ILE A 1 90 ? -0.101 21.547 6.488 1 94.75 90 ILE A N 1
ATOM 752 C CA . ILE A 1 90 ? 0.281 22.891 6.918 1 94.75 90 ILE A CA 1
ATOM 753 C C . ILE A 1 90 ? 1.583 23.297 6.23 1 94.75 90 ILE A C 1
ATOM 755 O O . ILE A 1 90 ? 2.365 22.438 5.812 1 94.75 90 ILE A O 1
ATOM 759 N N . ASN A 1 91 ? 1.79 24.641 6.086 1 93.88 91 ASN A N 1
ATOM 760 C CA . ASN A 1 91 ? 2.994 25.234 5.523 1 93.88 91 ASN A CA 1
ATOM 761 C C . ASN A 1 91 ? 3.193 24.828 4.066 1 93.88 91 ASN A C 1
ATOM 763 O O . ASN A 1 91 ? 4.316 24.547 3.643 1 93.88 91 ASN A O 1
ATOM 767 N N . THR A 1 92 ? 2.113 24.688 3.387 1 92.94 92 THR A N 1
ATOM 768 C CA . THR A 1 92 ? 2.203 24.438 1.952 1 92.94 92 THR A CA 1
ATOM 769 C C . THR A 1 92 ? 2.57 25.703 1.198 1 92.94 92 THR A C 1
ATOM 771 O O . THR A 1 92 ? 2.211 26.812 1.618 1 92.94 92 THR A O 1
ATOM 774 N N . ASN A 1 93 ? 3.354 25.531 0.219 1 89.69 93 ASN A N 1
ATOM 775 C CA . ASN A 1 93 ? 3.535 26.688 -0.663 1 89.69 93 ASN A CA 1
ATOM 776 C C . ASN A 1 93 ? 2.379 26.812 -1.65 1 89.69 93 ASN A C 1
ATOM 778 O O . ASN A 1 93 ? 1.494 25.953 -1.699 1 89.69 93 ASN A O 1
ATOM 782 N N . TYR A 1 94 ? 2.348 27.875 -2.373 1 89.19 94 TYR A N 1
ATOM 783 C CA . TYR A 1 94 ? 1.216 28.203 -3.238 1 89.19 94 TYR A CA 1
ATOM 784 C C . TYR A 1 94 ? 1.034 27.125 -4.309 1 89.19 94 TYR A C 1
ATOM 786 O O . TYR A 1 94 ? -0.095 26.75 -4.629 1 89.19 94 TYR A O 1
ATOM 794 N N . VAL A 1 95 ? 2.057 26.594 -4.801 1 89.81 95 VAL A N 1
ATOM 795 C CA . VAL A 1 95 ? 1.988 25.609 -5.883 1 89.81 95 VAL A CA 1
ATOM 796 C C . VAL A 1 95 ? 1.385 24.312 -5.363 1 89.81 95 VAL A C 1
ATOM 798 O O . VAL A 1 95 ? 0.449 23.766 -5.957 1 89.81 95 VAL A O 1
ATOM 801 N N . LEU A 1 96 ? 1.892 23.922 -4.254 1 89.81 96 LEU A N 1
ATOM 802 C CA . LEU A 1 96 ? 1.395 22.672 -3.674 1 89.81 96 LEU A CA 1
ATOM 803 C C . LEU A 1 96 ? -0.069 22.812 -3.268 1 89.81 96 LEU A C 1
ATOM 805 O O . LEU A 1 96 ? -0.878 21.922 -3.535 1 89.81 96 LEU A O 1
ATOM 809 N N . SER A 1 97 ? -0.36 23.922 -2.658 1 89 97 SER A N 1
ATOM 810 C CA . SER A 1 97 ? -1.738 24.156 -2.24 1 89 97 SER A CA 1
ATOM 811 C C . SER A 1 97 ? -2.689 24.125 -3.434 1 89 97 SER A C 1
ATOM 813 O O . SER A 1 97 ? -3.752 23.5 -3.371 1 89 97 SER A O 1
ATOM 815 N N . THR A 1 98 ? -2.297 24.703 -4.48 1 88.94 98 THR A N 1
ATOM 816 C CA . THR A 1 98 ? -3.117 24.734 -5.688 1 88.94 98 THR A CA 1
ATOM 817 C C . THR A 1 98 ? -3.303 23.328 -6.254 1 88.94 98 THR A C 1
ATOM 819 O O . THR A 1 98 ? -4.418 22.938 -6.613 1 88.94 98 THR A O 1
ATOM 822 N N . LEU A 1 99 ? -2.26 22.594 -6.309 1 88.44 99 LEU A N 1
ATOM 823 C CA . LEU A 1 99 ? -2.324 21.234 -6.832 1 88.44 99 LEU A CA 1
ATOM 824 C C . LEU A 1 99 ? -3.273 20.375 -6.004 1 88.44 99 LEU A C 1
ATOM 826 O O . LEU A 1 99 ? -4.113 19.656 -6.559 1 88.44 99 LEU A O 1
ATOM 830 N N . LEU A 1 100 ? -3.139 20.531 -4.715 1 87.69 100 LEU A N 1
ATOM 831 C CA . LEU A 1 100 ? -3.949 19.703 -3.826 1 87.69 100 LEU A CA 1
ATOM 832 C C . LEU A 1 100 ? -5.414 20.125 -3.881 1 87.69 100 LEU A C 1
ATOM 834 O O . LEU A 1 100 ? -6.309 19.266 -3.881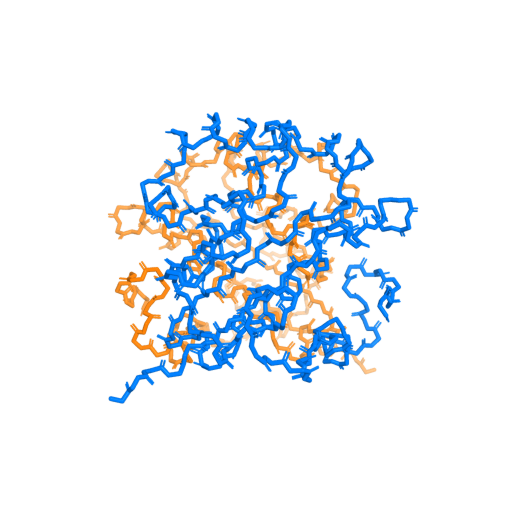 1 87.69 100 LEU A O 1
ATOM 838 N N . ILE A 1 101 ? -5.645 21.375 -4.016 1 87.38 101 ILE A N 1
ATOM 839 C CA . ILE A 1 101 ? -7.008 21.891 -4.098 1 87.38 101 ILE A CA 1
ATOM 840 C C . ILE A 1 101 ? -7.645 21.469 -5.414 1 87.38 101 ILE A C 1
ATOM 842 O O . ILE A 1 101 ? -8.812 21.078 -5.449 1 87.38 101 ILE A O 1
ATOM 846 N N . CYS A 1 102 ? -6.902 21.422 -6.465 1 89.69 102 CYS A N 1
ATOM 847 C CA . CYS A 1 102 ? -7.395 21.016 -7.77 1 89.69 102 CYS A CA 1
ATOM 848 C C . CYS A 1 102 ? -7.652 19.5 -7.801 1 89.69 102 CYS A C 1
ATOM 850 O O . CYS A 1 102 ? -8.539 19.047 -8.516 1 89.69 102 CYS A O 1
ATOM 852 N N . ALA A 1 103 ? -6.914 18.781 -7.078 1 90.25 103 ALA A N 1
ATOM 853 C CA . ALA A 1 103 ? -7.051 17.328 -7.039 1 90.25 103 ALA A CA 1
ATOM 854 C C . ALA A 1 103 ? -8.258 16.906 -6.203 1 90.25 103 ALA A C 1
ATOM 856 O O . ALA A 1 103 ? -8.828 15.844 -6.418 1 90.25 103 ALA A O 1
ATOM 857 N N . LYS A 1 104 ? -8.758 17.766 -5.379 1 89.75 104 LYS A N 1
ATOM 858 C CA . LYS A 1 104 ? -9.734 17.453 -4.336 1 89.75 104 LYS A CA 1
ATOM 859 C C . LYS A 1 104 ? -11.039 16.938 -4.941 1 89.75 104 LYS A C 1
ATOM 861 O O . LYS A 1 104 ? -11.586 15.938 -4.484 1 89.75 104 LYS A O 1
ATOM 866 N N . PRO A 1 105 ? -11.531 17.422 -6.008 1 90.12 105 PRO A N 1
ATOM 867 C CA . PRO A 1 105 ? -12.797 16.953 -6.574 1 90.12 105 PRO A CA 1
ATOM 868 C C . PRO A 1 105 ? -12.703 15.539 -7.152 1 90.12 105 PRO A C 1
ATOM 870 O O . PRO A 1 105 ? -13.719 14.867 -7.328 1 90.12 105 PRO A O 1
ATOM 873 N N . PHE A 1 106 ? -11.516 15.094 -7.434 1 90.31 106 PHE A N 1
ATOM 874 C CA . PHE A 1 106 ? -11.328 13.789 -8.055 1 90.31 106 PHE A CA 1
ATOM 875 C C . PHE A 1 106 ? -11.172 12.703 -6.996 1 90.31 106 PHE A C 1
ATOM 877 O O . PHE A 1 106 ? -11.172 11.516 -7.312 1 90.31 106 PHE A O 1
ATOM 884 N N . LEU A 1 107 ? -11.117 13.133 -5.742 1 90.38 107 LEU A N 1
ATOM 885 C CA . LEU A 1 107 ? -10.977 12.18 -4.648 1 90.38 107 LEU A CA 1
ATOM 886 C C . LEU A 1 107 ? -12.336 11.609 -4.246 1 90.38 107 LEU A C 1
ATOM 888 O O . LEU A 1 107 ? -13.367 12.258 -4.441 1 90.38 107 LEU A O 1
ATOM 892 N N . VAL A 1 108 ? -12.273 10.453 -3.734 1 87.88 108 VAL A N 1
ATOM 893 C CA . VAL A 1 108 ? -13.508 9.891 -3.195 1 87.88 108 VAL A CA 1
ATOM 894 C C . VAL A 1 108 ? -13.977 10.727 -2.008 1 87.88 108 VAL A C 1
ATOM 896 O O . VAL A 1 108 ? -13.164 11.32 -1.3 1 87.88 108 VAL A O 1
ATOM 899 N N . GLU A 1 109 ? -15.227 10.75 -1.808 1 90.19 109 GLU A N 1
ATOM 900 C CA . GLU A 1 109 ? -15.844 11.617 -0.807 1 90.19 109 GLU A CA 1
ATOM 901 C C . GLU A 1 109 ? -15.258 11.359 0.58 1 90.19 109 GLU A C 1
ATOM 903 O O . GLU A 1 109 ? -15 12.305 1.333 1 90.19 109 GLU A O 1
ATOM 908 N N . SER A 1 110 ? -15.023 10.086 0.881 1 87.62 110 SER A N 1
ATOM 909 C CA . SER A 1 110 ? -14.547 9.727 2.211 1 87.62 110 SER A CA 1
ATOM 910 C C . SER A 1 110 ? -13.172 10.32 2.488 1 87.62 110 SER A C 1
ATOM 912 O O . SER A 1 110 ? -12.828 10.594 3.639 1 87.62 110 SER A O 1
ATOM 914 N N . VAL A 1 111 ? -12.43 10.586 1.408 1 90.69 111 VAL A N 1
ATOM 915 C CA . VAL A 1 111 ? -11.109 11.172 1.561 1 90.69 111 VAL A CA 1
ATOM 916 C C . VAL A 1 111 ? -11.203 12.695 1.483 1 90.69 111 VAL A C 1
ATOM 918 O O . VAL A 1 111 ? -10.57 13.406 2.268 1 90.69 111 VAL A O 1
ATOM 921 N N . ARG A 1 112 ? -11.984 13.109 0.661 1 93.75 112 ARG A N 1
ATOM 922 C CA . ARG A 1 112 ? -12.156 14.547 0.44 1 93.75 112 ARG A CA 1
ATOM 923 C C . ARG A 1 112 ? -12.586 15.25 1.724 1 93.75 112 ARG A C 1
ATOM 925 O O . ARG A 1 112 ? -12.102 16.344 2.027 1 93.75 112 ARG A O 1
ATOM 932 N N . LYS A 1 113 ? -13.359 14.734 2.533 1 93.44 113 LYS A N 1
ATOM 933 C CA . LYS A 1 113 ? -13.961 15.367 3.701 1 93.44 113 LYS A CA 1
ATOM 934 C C . LYS A 1 113 ? -12.992 15.406 4.871 1 93.44 113 LYS A C 1
ATOM 936 O O . LYS A 1 113 ? -13.211 16.125 5.848 1 93.44 113 LYS A O 1
ATOM 941 N N . ILE A 1 114 ? -11.961 14.609 4.75 1 93.88 114 ILE A N 1
ATOM 942 C CA . ILE A 1 114 ? -11.094 14.531 5.922 1 93.88 114 ILE A CA 1
ATOM 943 C C . ILE A 1 114 ? -9.789 15.273 5.648 1 93.88 114 ILE A C 1
ATOM 945 O O . ILE A 1 114 ? -8.914 15.344 6.512 1 93.88 114 ILE A O 1
ATOM 949 N N . LEU A 1 115 ? -9.625 15.844 4.434 1 94.56 115 LEU A N 1
ATOM 950 C CA . LEU A 1 115 ? -8.438 16.594 4.059 1 94.56 115 LEU A CA 1
ATOM 951 C C . LEU A 1 115 ? -8.594 18.078 4.414 1 94.56 115 LEU A C 1
ATOM 953 O O . LEU A 1 115 ? -9.5 18.75 3.912 1 94.56 115 LEU A O 1
ATOM 957 N N . TYR A 1 116 ? -7.734 18.594 5.234 1 94.06 116 TYR A N 1
ATOM 958 C CA . TYR A 1 116 ? -7.777 19.984 5.68 1 94.06 116 TYR A CA 1
ATOM 959 C C . TYR A 1 116 ? -6.484 20.719 5.324 1 94.06 116 TYR A C 1
ATOM 961 O O . TYR A 1 116 ? -5.391 20.172 5.516 1 94.06 116 TYR A O 1
ATOM 969 N N . PHE A 1 117 ? -6.648 21.922 4.875 1 92.94 117 PHE A N 1
ATOM 970 C CA . PHE A 1 117 ? -5.508 22.781 4.555 1 92.94 117 PHE A CA 1
ATOM 971 C C . PHE A 1 117 ? -5.48 24.016 5.453 1 92.94 117 PHE A C 1
ATOM 973 O O . PHE A 1 117 ? -6.488 24.703 5.594 1 92.94 117 PHE A O 1
ATOM 980 N N . HIS A 1 118 ? -4.332 24.188 6.008 1 92.94 118 HIS A N 1
ATOM 981 C CA . HIS A 1 118 ? -4.211 25.297 6.949 1 92.94 118 HIS A CA 1
ATOM 982 C C . HIS A 1 118 ? -3.178 26.312 6.473 1 92.94 118 HIS A C 1
ATOM 984 O O . HIS A 1 118 ? -2.135 25.938 5.934 1 92.94 118 HIS A O 1
ATOM 990 N N . SER A 1 119 ? -3.43 27.578 6.723 1 87.44 119 SER A N 1
ATOM 991 C CA . SER A 1 119 ? -2.516 28.656 6.371 1 87.44 119 SER A CA 1
ATOM 992 C C . SER A 1 119 ? -1.656 29.062 7.562 1 87.44 119 SER A C 1
ATOM 994 O O . SER A 1 119 ? -0.637 29.75 7.395 1 87.44 119 SER A O 1
ATOM 996 N N . SER A 1 120 ? -2.141 28.75 8.734 1 91 120 SER A N 1
ATOM 997 C CA . SER A 1 120 ? -1.399 29.078 9.945 1 91 120 SER A CA 1
ATOM 998 C C . SER A 1 120 ? -1.458 27.938 10.953 1 91 120 SER A C 1
ATOM 1000 O O . SER A 1 120 ? -2.383 27.125 10.922 1 91 120 SER A O 1
ATOM 1002 N N . VAL A 1 121 ? -0.464 27.828 11.82 1 89.19 121 VAL A N 1
ATOM 1003 C CA . VAL A 1 121 ? -0.378 26.75 12.805 1 89.19 121 VAL A CA 1
ATOM 1004 C C . VAL A 1 121 ? -1.521 26.891 13.812 1 89.19 121 VAL A C 1
ATOM 1006 O O . VAL A 1 121 ? -1.982 25.891 14.367 1 89.19 121 VAL A O 1
ATOM 1009 N N . GLU A 1 122 ? -2.041 28.141 14.062 1 90.38 122 GLU A N 1
ATOM 1010 C CA . GLU A 1 122 ? -3.135 28.391 14.992 1 90.38 122 GLU A CA 1
ATOM 1011 C C . GLU A 1 122 ? -4.402 27.641 14.57 1 90.38 122 GLU A C 1
ATOM 1013 O O . GLU A 1 122 ? -5.184 27.219 15.422 1 90.38 122 GLU A O 1
ATOM 1018 N N . GLU A 1 123 ? -4.523 27.438 13.289 1 93.88 123 GLU A N 1
ATOM 1019 C CA . GLU A 1 123 ? -5.711 26.766 12.766 1 93.88 123 GLU A CA 1
ATOM 1020 C C . GLU A 1 123 ? -5.723 25.281 13.141 1 93.88 123 GLU A C 1
ATOM 1022 O O . GLU A 1 123 ? -6.781 24.656 13.156 1 93.88 123 GLU A O 1
ATOM 1027 N N . LEU A 1 124 ? -4.555 24.75 13.461 1 93.31 124 LEU A N 1
ATOM 1028 C CA . LEU A 1 124 ? -4.473 23.359 13.906 1 93.31 124 LEU A CA 1
ATOM 1029 C C . LEU A 1 124 ? -5.191 23.172 15.234 1 93.31 124 LEU A C 1
ATOM 1031 O O . LEU A 1 124 ? -5.652 22.062 15.547 1 93.31 124 LEU A O 1
ATOM 1035 N N . LEU A 1 125 ? -5.32 24.219 16 1 91.5 125 LEU A N 1
ATOM 1036 C CA . LEU A 1 125 ? -5.891 24.156 17.344 1 91.5 125 LEU A CA 1
ATOM 1037 C C . LEU A 1 125 ? -7.402 23.938 17.281 1 91.5 125 LEU A C 1
ATOM 1039 O O . LEU A 1 125 ? -8.023 23.609 18.297 1 91.5 125 LEU A O 1
ATOM 1043 N N . GLU A 1 126 ? -8 24.078 16.141 1 92.38 126 GLU A N 1
ATOM 1044 C CA . GLU A 1 126 ? -9.414 23.766 15.961 1 92.38 126 GLU A CA 1
ATOM 1045 C C . GLU A 1 126 ? -9.648 22.266 16.031 1 92.38 126 GLU A C 1
ATOM 1047 O O . GLU A 1 126 ? -10.734 21.812 16.422 1 92.38 126 GLU A O 1
ATOM 1052 N N . SER A 1 127 ? -8.57 21.562 15.672 1 90.69 127 SER A N 1
ATOM 1053 C CA . SER A 1 127 ? -8.727 20.109 15.586 1 90.69 127 SER A CA 1
ATOM 1054 C C . SER A 1 127 ? -7.938 19.406 16.688 1 90.69 127 SER A C 1
ATOM 1056 O O . SER A 1 127 ? -8.227 18.266 17.031 1 90.69 127 SER A O 1
ATOM 1058 N N . PHE A 1 128 ? -6.914 20.078 17.188 1 89.31 128 PHE A N 1
ATOM 1059 C CA . PHE A 1 128 ? -6.035 19.453 18.172 1 89.31 128 PHE A CA 1
ATOM 1060 C C . PHE A 1 128 ? -5.922 20.297 19.438 1 89.31 128 PHE A C 1
ATOM 1062 O O . PHE A 1 128 ? -5.773 21.516 19.344 1 89.31 128 PHE A O 1
ATOM 1069 N N . PRO A 1 129 ? -5.945 19.625 20.594 1 87.69 129 PRO A N 1
ATOM 1070 C CA . PRO A 1 129 ? -5.672 20.359 21.812 1 87.69 129 PRO A CA 1
ATOM 1071 C C . PRO A 1 129 ? -4.238 20.891 21.891 1 87.69 129 PRO A C 1
ATOM 1073 O O . PRO A 1 129 ? -3.312 20.219 21.422 1 87.69 129 PRO A O 1
ATOM 1076 N N . ARG A 1 130 ? -4.074 21.969 22.547 1 88.25 130 ARG A N 1
ATOM 1077 C CA . ARG A 1 130 ? -2.766 22.594 22.703 1 88.25 130 ARG A CA 1
ATOM 1078 C C . ARG A 1 130 ? -1.782 21.641 23.391 1 88.25 130 ARG A C 1
ATOM 1080 O O . ARG A 1 130 ? -0.589 21.656 23.078 1 88.25 130 ARG A O 1
ATOM 1087 N N . SER A 1 131 ? -2.305 20.781 24.188 1 83.88 131 SER A N 1
ATOM 1088 C CA . SER A 1 131 ? -1.464 19.906 25 1 83.88 131 SER A CA 1
ATOM 1089 C C . SER A 1 131 ? -0.882 18.766 24.172 1 83.88 131 SER A C 1
ATOM 1091 O O . SER A 1 131 ? 0.054 18.094 24.594 1 83.88 131 SER A O 1
ATOM 1093 N N . THR A 1 132 ? -1.353 18.594 22.938 1 84.44 132 THR A N 1
ATOM 1094 C CA . THR A 1 132 ? -0.915 17.438 22.156 1 84.44 132 THR A CA 1
ATOM 1095 C C . THR A 1 132 ? -0.027 17.891 20.984 1 84.44 132 THR A C 1
ATOM 1097 O O . THR A 1 132 ? 0.501 17.062 20.25 1 84.44 132 THR A O 1
ATOM 1100 N N . LEU A 1 133 ? 0.122 19.188 20.922 1 85.69 133 LEU A N 1
ATOM 1101 C CA . LEU A 1 133 ? 0.922 19.703 19.812 1 85.69 133 LEU A CA 1
ATOM 1102 C C . LEU A 1 133 ? 2.213 20.328 20.328 1 85.69 133 LEU A C 1
ATOM 1104 O O . LEU A 1 133 ? 2.223 20.969 21.375 1 85.69 133 LEU A O 1
ATOM 1108 N N . PRO A 1 134 ? 3.248 20.172 19.531 1 86.31 134 PRO A N 1
ATOM 1109 C CA . PRO A 1 134 ? 4.477 20.906 19.859 1 86.31 134 PRO A CA 1
ATOM 1110 C C . PRO A 1 134 ? 4.301 22.422 19.781 1 86.31 134 PRO A C 1
ATOM 1112 O O . PRO A 1 134 ? 3.408 22.906 19.094 1 86.31 134 PRO A O 1
ATOM 1115 N N . ILE A 1 135 ? 5.16 23.125 20.438 1 86.94 135 ILE A N 1
ATOM 1116 C CA . ILE A 1 135 ? 5.129 24.578 20.516 1 86.94 135 ILE A CA 1
ATOM 1117 C C . ILE A 1 135 ? 5.191 25.172 19.109 1 86.94 135 ILE A C 1
ATOM 1119 O O . ILE A 1 135 ? 4.469 26.125 18.797 1 86.94 135 ILE A O 1
ATOM 1123 N N . LYS A 1 136 ? 5.98 24.531 18.234 1 87.62 136 LYS A N 1
ATOM 1124 C CA . LYS A 1 136 ? 6.16 25.016 16.875 1 87.62 136 LYS A CA 1
ATOM 1125 C C . LYS A 1 136 ? 4.836 25 16.109 1 87.62 136 LYS A C 1
ATOM 1127 O O . LYS A 1 136 ? 4.68 25.719 15.117 1 87.62 136 LYS A O 1
ATOM 1132 N N . TYR A 1 137 ? 3.943 24.234 16.609 1 89.38 137 TYR A N 1
ATOM 1133 C CA . TYR A 1 137 ? 2.668 24.094 15.922 1 89.38 137 TYR A CA 1
ATOM 1134 C C . TYR A 1 137 ? 1.524 24.656 16.766 1 89.38 137 TYR A C 1
ATOM 1136 O O . TYR A 1 137 ? 0.382 24.203 16.641 1 89.38 137 TYR A O 1
ATOM 1144 N N . GLY A 1 138 ? 1.89 25.578 17.688 1 88.75 138 GLY A N 1
ATOM 1145 C CA . GLY A 1 138 ? 0.882 26.281 18.469 1 88.75 138 GLY A CA 1
ATOM 1146 C C . GLY A 1 138 ? 0.538 25.562 19.766 1 88.75 138 GLY A C 1
ATOM 1147 O O . GLY A 1 138 ? -0.385 25.969 20.484 1 88.75 138 GLY A O 1
ATOM 1148 N N . GLY A 1 139 ? 1.255 24.453 20 1 88.62 139 GLY A N 1
ATOM 1149 C CA . GLY A 1 139 ? 0.946 23.688 21.219 1 88.62 139 GLY A CA 1
ATOM 1150 C C . GLY A 1 139 ? 1.874 24.016 22.375 1 88.62 139 GLY A C 1
ATOM 1151 O O . GLY A 1 139 ? 2.422 25.109 22.453 1 88.62 139 GLY A O 1
ATOM 1152 N N . THR A 1 140 ? 1.883 23.094 23.359 1 87.38 140 THR A N 1
ATOM 1153 C CA . THR A 1 140 ? 2.662 23.328 24.578 1 87.38 140 THR A CA 1
ATOM 1154 C C . THR A 1 140 ? 3.701 22.234 24.766 1 87.38 140 THR A C 1
ATOM 1156 O O . THR A 1 140 ? 4.516 22.297 25.703 1 87.38 140 THR A O 1
ATOM 1159 N N . LEU A 1 141 ? 3.66 21.266 23.844 1 82.81 141 LEU A N 1
ATOM 1160 C CA . LEU A 1 141 ? 4.598 20.156 24.016 1 82.81 141 LEU A CA 1
ATOM 1161 C C . LEU A 1 141 ? 6.027 20.609 23.719 1 82.81 141 LEU A C 1
ATOM 1163 O O . LEU A 1 141 ? 6.285 21.25 22.703 1 82.81 141 LEU A O 1
ATOM 1167 N N . THR A 1 142 ? 6.98 20.359 24.656 1 76.25 142 THR A N 1
ATOM 1168 C CA . THR A 1 142 ? 8.383 20.734 24.484 1 76.25 142 THR A CA 1
ATOM 1169 C C . THR A 1 142 ? 9.211 19.516 24.078 1 76.25 142 THR A C 1
ATOM 1171 O O . THR A 1 142 ? 10.211 19.656 23.359 1 76.25 142 THR A O 1
ATOM 1174 N N . ASP A 1 143 ? 8.859 18.312 24.609 1 61.25 143 ASP A N 1
ATOM 1175 C CA . ASP A 1 143 ? 9.547 17.078 24.281 1 61.25 143 ASP A CA 1
ATOM 1176 C C . ASP A 1 143 ? 8.648 16.141 23.469 1 61.25 143 ASP A C 1
ATOM 1178 O O . ASP A 1 143 ? 7.531 15.82 23.891 1 61.25 143 ASP A O 1
ATOM 1182 N N . TYR A 1 144 ? 8.711 16.391 22.406 1 57.5 144 TYR A N 1
ATOM 1183 C CA . TYR A 1 144 ? 7.922 15.453 21.609 1 57.5 144 TYR A CA 1
ATOM 1184 C C . TYR A 1 144 ? 8.828 14.578 20.734 1 57.5 144 TYR A C 1
ATOM 1186 O O . TYR A 1 144 ? 9.891 15.016 20.312 1 57.5 144 TYR A O 1
ATOM 1194 N N . TYR A 1 145 ? 8.641 13.336 21.094 1 48.34 145 TYR A N 1
ATOM 1195 C CA . TYR A 1 145 ? 9.453 12.328 20.422 1 48.34 145 TYR A CA 1
ATOM 1196 C C . TYR A 1 145 ? 9.195 12.312 18.922 1 48.34 145 TYR A C 1
ATOM 1198 O O . TYR A 1 145 ? 8.039 12.328 18.5 1 48.34 145 TYR A O 1
ATOM 1206 N N . THR A 1 146 ? 9.734 13.156 18.344 1 51.62 146 THR A N 1
ATOM 1207 C CA . THR A 1 146 ? 9.711 12.836 16.922 1 51.62 146 THR A CA 1
ATOM 1208 C C . THR A 1 146 ? 10.273 11.438 16.672 1 51.62 146 THR A C 1
ATOM 1210 O O . THR A 1 146 ? 11.461 11.195 16.875 1 51.62 146 THR A O 1
ATOM 1213 N N . ALA A 1 147 ? 9.664 10.57 17.359 1 48.69 147 ALA A N 1
ATOM 1214 C CA . ALA A 1 147 ? 10.062 9.164 17.312 1 48.69 147 ALA A CA 1
ATOM 1215 C C . ALA A 1 147 ? 10.609 8.805 15.93 1 48.69 147 ALA A C 1
ATOM 1217 O O . ALA A 1 147 ? 10.078 9.25 14.914 1 48.69 147 ALA A O 1
ATOM 1218 N N . ASP A 1 148 ? 11.82 8.68 15.961 1 50.38 148 ASP A N 1
ATOM 1219 C CA . ASP A 1 148 ? 12.586 8.07 14.875 1 50.38 148 ASP A CA 1
ATOM 1220 C C . ASP A 1 148 ? 11.859 6.859 14.305 1 50.38 148 ASP A C 1
ATOM 1222 O O . ASP A 1 148 ? 12.188 5.719 14.641 1 50.38 148 ASP A O 1
ATOM 1226 N N . TYR A 1 149 ? 10.562 7 14.234 1 53.12 149 TYR A N 1
ATOM 1227 C CA . TYR A 1 149 ? 9.852 5.895 13.602 1 53.12 149 TYR A CA 1
ATOM 1228 C C . TYR A 1 149 ? 10.758 5.164 12.617 1 53.12 149 TYR A C 1
ATOM 1230 O O . TYR A 1 149 ? 10.719 3.932 12.531 1 53.12 149 TYR A O 1
ATOM 1238 N N . LEU A 1 150 ? 11.531 6.039 12.094 1 55.91 150 LEU A N 1
ATOM 1239 C CA . LEU A 1 150 ? 12.453 5.387 11.172 1 55.91 150 LEU A CA 1
ATOM 1240 C C . LEU A 1 150 ? 13.43 4.488 11.922 1 55.91 150 LEU A C 1
ATOM 1242 O O . LEU A 1 150 ? 13.758 3.395 11.461 1 55.91 150 LEU A O 1
ATOM 1246 N N . LYS A 1 151 ? 13.773 5.094 13.023 1 54.59 151 LYS A N 1
ATOM 1247 C CA . LYS A 1 151 ? 14.68 4.258 13.797 1 54.59 151 LYS A CA 1
ATOM 1248 C C . LYS A 1 151 ? 13.984 2.986 14.281 1 54.59 151 LYS A C 1
ATOM 1250 O O . LYS A 1 151 ? 14.547 1.895 14.203 1 54.59 151 LYS A O 1
ATOM 1255 N N . ARG A 1 152 ? 12.844 3.133 14.75 1 55.94 152 ARG A N 1
ATOM 1256 C CA . ARG A 1 152 ? 12.102 1.965 15.211 1 55.94 152 ARG A CA 1
ATOM 1257 C C . ARG A 1 152 ? 11.805 1.015 14.062 1 55.94 152 ARG A C 1
ATOM 1259 O O . ARG A 1 152 ? 11.898 -0.204 14.211 1 55.94 152 ARG A O 1
ATOM 1266 N N . ALA A 1 153 ? 11.336 1.607 13.047 1 56.38 153 ALA A N 1
ATOM 1267 C CA . ALA A 1 153 ? 11.094 0.783 11.867 1 56.38 153 ALA A CA 1
ATOM 1268 C C . ALA A 1 153 ? 12.344 0.008 11.461 1 56.38 153 ALA A C 1
ATOM 1270 O O . ALA A 1 153 ? 12.266 -1.168 11.102 1 56.38 153 ALA A O 1
ATOM 1271 N N . ASN A 1 154 ? 13.398 0.721 11.648 1 56.34 154 ASN A N 1
ATOM 1272 C CA . ASN A 1 154 ? 14.672 0.084 11.32 1 56.34 154 ASN A CA 1
ATOM 1273 C C . ASN A 1 154 ? 15.031 -1.006 12.328 1 56.34 154 ASN A C 1
ATOM 1275 O O . ASN A 1 154 ? 15.57 -2.049 11.953 1 56.34 154 ASN A O 1
ATOM 1279 N N . GLU A 1 155 ? 14.82 -0.68 13.516 1 55 155 GLU A N 1
ATOM 1280 C CA . GLU A 1 155 ? 15.109 -1.671 14.547 1 55 155 GLU A CA 1
ATOM 1281 C C . GLU A 1 155 ? 14.242 -2.916 14.367 1 55 155 GLU A C 1
ATOM 1283 O O . GLU A 1 155 ? 14.719 -4.039 14.547 1 55 155 GLU A O 1
ATOM 1288 N N . GLU A 1 156 ? 13.117 -2.701 14.203 1 52.53 156 GLU A N 1
ATOM 1289 C CA . GLU A 1 156 ? 12.203 -3.826 14.047 1 52.53 156 GLU A CA 1
ATOM 1290 C C . GLU A 1 156 ? 12.492 -4.605 12.773 1 52.53 156 GLU A C 1
ATOM 1292 O O . GLU A 1 156 ? 12.312 -5.824 12.719 1 52.53 156 GLU A O 1
ATOM 1297 N N . GLN A 1 157 ? 12.805 -3.842 11.781 1 51.12 157 GLN A N 1
ATOM 1298 C CA . GLN A 1 157 ? 13.047 -4.52 10.508 1 51.12 157 GLN A CA 1
ATOM 1299 C C . GLN A 1 157 ? 14.477 -5.051 10.438 1 51.12 157 GLN A C 1
ATOM 1301 O O . GLN A 1 157 ? 14.773 -5.918 9.609 1 51.12 157 GLN A O 1
ATOM 1306 N N . GLY A 1 158 ? 15.164 -4.934 11.539 1 44.19 158 GLY A N 1
ATOM 1307 C CA . GLY A 1 158 ? 16.547 -5.363 11.523 1 44.19 158 GLY A CA 1
ATOM 1308 C C . GLY A 1 158 ? 17.328 -4.812 10.344 1 44.19 158 GLY A C 1
ATOM 1309 O O . GLY A 1 158 ? 17.125 -3.662 9.945 1 44.19 158 GLY A O 1
ATOM 1310 N N . ASP A 1 159 ? 18.484 -5.676 9.883 1 38.44 159 ASP A N 1
ATOM 1311 C CA . ASP A 1 159 ? 19.375 -5.441 8.75 1 38.44 159 ASP A CA 1
ATOM 1312 C C . ASP A 1 159 ? 18.578 -5.355 7.445 1 38.44 159 ASP A C 1
ATOM 1314 O O . ASP A 1 159 ? 19.156 -5.156 6.375 1 38.44 159 ASP A O 1
ATOM 1318 N N . PHE A 1 160 ? 17.672 -5.98 7.355 1 36.03 160 PHE A N 1
ATOM 1319 C CA . PHE A 1 160 ? 17.047 -6.117 6.047 1 36.03 160 PHE A CA 1
ATOM 1320 C C . PHE A 1 160 ? 16.281 -4.852 5.68 1 36.03 160 PHE A C 1
ATOM 1322 O O . PHE A 1 160 ? 15.164 -4.637 6.141 1 36.03 160 PHE A O 1
ATOM 1329 N N . PRO A 1 161 ? 17.141 -3.846 5.434 1 36.44 161 PRO A N 1
ATOM 1330 C CA . PRO A 1 161 ? 16.594 -2.537 5.074 1 36.44 161 PRO A CA 1
ATOM 1331 C C . PRO A 1 161 ? 15.398 -2.641 4.137 1 36.44 161 PRO A C 1
ATOM 1333 O O . PRO A 1 161 ? 15.25 -3.635 3.42 1 36.44 161 PRO A O 1
ATOM 1336 N N . ALA A 1 162 ? 14.391 -2.092 4.449 1 33.34 162 ALA A N 1
ATOM 1337 C CA . ALA A 1 162 ? 13.312 -1.914 3.484 1 33.34 162 ALA A CA 1
ATOM 1338 C C . ALA A 1 162 ? 13.859 -1.757 2.068 1 33.34 162 ALA A C 1
ATOM 1340 O O . ALA A 1 162 ? 14.711 -0.904 1.817 1 33.34 162 ALA A O 1
ATOM 1341 N N . GLY A 1 163 ? 13.477 -2.734 1.18 1 35.56 163 GLY A N 1
ATOM 1342 C CA . GLY A 1 163 ? 13.828 -2.779 -0.23 1 35.56 163 GLY A CA 1
ATOM 1343 C C . GLY A 1 163 ? 15.32 -2.627 -0.477 1 35.56 163 GLY A C 1
ATOM 1344 O O . GLY A 1 163 ? 15.734 -2.09 -1.508 1 35.56 163 GLY A O 1
ATOM 1345 N N . GLY A 1 164 ? 16.125 -3.268 0.382 1 38.41 164 GLY A N 1
ATOM 1346 C CA . GLY A 1 164 ? 17.562 -3.143 0.193 1 38.41 164 GLY A CA 1
ATOM 1347 C C . GLY A 1 164 ? 18.094 -1.778 0.584 1 38.41 164 GLY A C 1
ATOM 1348 O O . GLY A 1 164 ? 19.234 -1.448 0.283 1 38.41 164 GLY A O 1
ATOM 1349 N N . LEU A 1 165 ? 17.312 -0.968 0.709 1 34.09 165 LEU A N 1
ATOM 1350 C CA . LEU A 1 165 ? 17.797 0.377 0.992 1 34.09 165 LEU A CA 1
ATOM 1351 C C . LEU A 1 165 ? 18.594 0.405 2.293 1 34.09 165 LEU A C 1
ATOM 1353 O O . LEU A 1 165 ? 18.312 -0.371 3.211 1 34.09 165 LEU A O 1
ATOM 1357 N N . LYS A 1 166 ? 19.75 0.739 2.127 1 34.5 166 LYS A N 1
ATOM 1358 C CA . LYS A 1 166 ? 20.594 1.067 3.275 1 34.5 166 LYS A CA 1
ATOM 1359 C C . LYS A 1 166 ? 19.781 1.757 4.367 1 34.5 166 LYS A C 1
ATOM 1361 O O . LYS A 1 166 ? 18.812 2.455 4.082 1 34.5 166 LYS A O 1
ATOM 1366 N N . ASN A 1 167 ? 19.875 1.11 5.555 1 32.31 167 ASN A N 1
ATOM 1367 C CA . ASN A 1 167 ? 19.359 1.831 6.711 1 32.31 167 ASN A CA 1
ATOM 1368 C C . ASN A 1 167 ? 19.5 3.342 6.539 1 32.31 167 ASN A C 1
ATOM 1370 O O . ASN A 1 167 ? 20.609 3.861 6.469 1 32.31 167 ASN A O 1
ATOM 1374 N N . LEU A 1 168 ? 18.75 3.717 5.754 1 30.25 168 LEU A N 1
ATOM 1375 C CA . LEU A 1 168 ? 18.938 5.129 5.441 1 30.25 168 LEU A CA 1
ATOM 1376 C C . LEU A 1 168 ? 18.688 5.996 6.672 1 30.25 168 LEU A C 1
ATOM 1378 O O . LEU A 1 168 ? 18.875 7.211 6.629 1 30.25 168 LEU A O 1
ATOM 1382 N N . PHE A 1 169 ? 18.031 5.324 7.559 1 30.36 169 PHE A N 1
ATOM 1383 C CA . PHE A 1 169 ? 17.844 6.246 8.672 1 30.36 169 PHE A CA 1
ATOM 1384 C C . PHE A 1 169 ? 18.875 6 9.758 1 30.36 169 PHE A C 1
ATOM 1386 O O . PHE A 1 169 ? 19.297 4.859 9.977 1 30.36 169 PHE A O 1
ATOM 1393 N N . MET B 1 1 ? 21.188 -26.078 5.969 1 32.25 1 MET B N 1
ATOM 1394 C CA . MET B 1 1 ? 19.922 -25.906 6.668 1 32.25 1 MET B CA 1
ATOM 1395 C C . MET B 1 1 ? 18.906 -25.188 5.785 1 32.25 1 MET B C 1
ATOM 1397 O O . MET B 1 1 ? 19.188 -24.109 5.262 1 32.25 1 MET B O 1
ATOM 1401 N N . ARG B 1 2 ? 18.219 -25.859 5.059 1 42 2 ARG B N 1
ATOM 1402 C CA . ARG B 1 2 ? 17.359 -25.234 4.066 1 42 2 ARG B CA 1
ATOM 1403 C C . ARG B 1 2 ? 16.5 -24.141 4.699 1 42 2 ARG B C 1
ATOM 1405 O O . ARG B 1 2 ? 15.867 -24.359 5.734 1 42 2 ARG B O 1
ATOM 1412 N N . LYS B 1 3 ? 16.859 -23.031 4.664 1 54.5 3 LYS B N 1
ATOM 1413 C CA . LYS B 1 3 ? 16.172 -21.891 5.262 1 54.5 3 LYS B CA 1
ATOM 1414 C C . LYS B 1 3 ? 14.664 -21.984 5.047 1 54.5 3 LYS B C 1
ATOM 1416 O O . LYS B 1 3 ? 14.203 -22.281 3.938 1 54.5 3 LYS B O 1
ATOM 1421 N N . GLN B 1 4 ? 13.945 -22.406 6.066 1 62.44 4 GLN B N 1
ATOM 1422 C CA . GLN B 1 4 ? 12.492 -22.453 6.094 1 62.44 4 GLN B CA 1
ATOM 1423 C C . GLN B 1 4 ? 11.875 -21.219 5.457 1 62.44 4 GLN B C 1
ATOM 1425 O O . GLN B 1 4 ? 12.242 -20.094 5.809 1 62.44 4 GLN B O 1
ATOM 1430 N N . ARG B 1 5 ? 11.438 -21.438 4.234 1 77.31 5 ARG B N 1
ATOM 1431 C CA . ARG B 1 5 ? 10.742 -20.344 3.561 1 77.31 5 ARG B CA 1
ATOM 1432 C C . ARG B 1 5 ? 9.242 -20.422 3.812 1 77.31 5 ARG B C 1
ATOM 1434 O O . ARG B 1 5 ? 8.688 -21.516 3.986 1 77.31 5 ARG B O 1
ATOM 1441 N N . ARG B 1 6 ? 8.766 -19.297 4.078 1 77.19 6 ARG B N 1
ATOM 1442 C CA . ARG B 1 6 ? 7.309 -19.219 4.172 1 77.19 6 ARG B CA 1
ATOM 1443 C C . ARG B 1 6 ? 6.684 -18.969 2.801 1 77.19 6 ARG B C 1
ATOM 1445 O O . ARG B 1 6 ? 7.109 -18.062 2.072 1 77.19 6 ARG B O 1
ATOM 1452 N N . GLN B 1 7 ? 5.742 -19.938 2.521 1 83.19 7 GLN B N 1
ATOM 1453 C CA . GLN B 1 7 ? 5.039 -19.844 1.246 1 83.19 7 GLN B CA 1
ATOM 1454 C C . GLN B 1 7 ? 3.574 -19.469 1.451 1 83.19 7 GLN B C 1
ATOM 1456 O O . GLN B 1 7 ? 2.928 -19.969 2.381 1 83.19 7 GLN B O 1
ATOM 1461 N N . SER B 1 8 ? 3.119 -18.562 0.603 1 84.06 8 SER B N 1
ATOM 1462 C CA . SER B 1 8 ? 1.711 -18.188 0.646 1 84.06 8 SER B CA 1
ATOM 1463 C C . SER B 1 8 ? 0.998 -18.562 -0.648 1 84.06 8 SER B C 1
ATOM 1465 O O . SER B 1 8 ? 1.564 -18.438 -1.735 1 84.06 8 SER B O 1
ATOM 1467 N N . LEU B 1 9 ? -0.148 -19.109 -0.426 1 86.44 9 LEU B N 1
ATOM 1468 C CA . LEU B 1 9 ? -1.011 -19.453 -1.547 1 86.44 9 LEU B CA 1
ATOM 1469 C C . LEU B 1 9 ? -2.279 -18.609 -1.547 1 86.44 9 LEU B C 1
ATOM 1471 O O . LEU B 1 9 ? -3.014 -18.594 -0.556 1 86.44 9 LEU B O 1
ATOM 1475 N N . ALA B 1 10 ? -2.498 -17.906 -2.637 1 87.06 10 ALA B N 1
ATOM 1476 C CA . ALA B 1 10 ? -3.691 -17.078 -2.785 1 87.06 10 ALA B CA 1
ATOM 1477 C C . ALA B 1 10 ? -4.578 -17.594 -3.918 1 87.06 10 ALA B C 1
ATOM 1479 O O . ALA B 1 10 ? -4.133 -17.688 -5.066 1 87.06 10 ALA B O 1
ATOM 1480 N N . LYS B 1 11 ? -5.766 -17.891 -3.555 1 88.31 11 LYS B N 1
ATOM 1481 C CA . LYS B 1 11 ? -6.742 -18.328 -4.551 1 88.31 11 LYS B CA 1
ATOM 1482 C C . LYS B 1 11 ? -7.586 -17.141 -5.039 1 88.31 11 LYS B C 1
ATOM 1484 O O . LYS B 1 11 ? -8.578 -16.781 -4.402 1 88.31 11 LYS B O 1
ATOM 1489 N N . ARG B 1 12 ? -7.281 -16.641 -6.191 1 89.25 12 ARG B N 1
ATOM 1490 C CA . ARG B 1 12 ? -7.855 -15.398 -6.691 1 89.25 12 ARG B CA 1
ATOM 1491 C C . ARG B 1 12 ? -9.258 -15.617 -7.234 1 89.25 12 ARG B C 1
ATOM 1493 O O . ARG B 1 12 ? -10.094 -14.711 -7.203 1 89.25 12 ARG B O 1
ATOM 1500 N N . GLY B 1 13 ? -9.508 -16.844 -7.633 1 87.94 13 GLY B N 1
ATOM 1501 C CA . GLY B 1 13 ? -10.82 -17.156 -8.172 1 87.94 13 GLY B CA 1
ATOM 1502 C C . GLY B 1 13 ? -11.898 -17.25 -7.109 1 87.94 13 GLY B C 1
ATOM 1503 O O . GLY B 1 13 ? -13.086 -17.281 -7.426 1 87.94 13 GLY B O 1
ATOM 1504 N N . LYS B 1 14 ? -11.5 -17.234 -5.887 1 84.38 14 LYS B N 1
ATOM 1505 C CA . LYS B 1 14 ? -12.477 -17.312 -4.805 1 84.38 14 LYS B CA 1
ATOM 1506 C C . LYS B 1 14 ? -13.117 -15.961 -4.531 1 84.38 14 LYS B C 1
ATOM 1508 O O . LYS B 1 14 ? -14.148 -15.875 -3.859 1 84.38 14 LYS B O 1
ATOM 1513 N N . TRP B 1 15 ? -12.523 -14.875 -5 1 86.25 15 TRP B N 1
ATOM 1514 C CA . TRP B 1 15 ? -13.117 -13.547 -4.879 1 86.25 15 TRP B CA 1
ATOM 1515 C C . TRP B 1 15 ? -14.383 -13.438 -5.727 1 86.25 15 TRP B C 1
ATOM 1517 O O . TRP B 1 15 ? -14.359 -13.727 -6.926 1 86.25 15 TRP B O 1
ATOM 1527 N N . ASN B 1 16 ? -15.445 -13.18 -5.09 1 88.44 16 ASN B N 1
ATOM 1528 C CA . ASN B 1 16 ? -16.703 -12.898 -5.766 1 88.44 16 ASN B CA 1
ATOM 1529 C C . ASN B 1 16 ? -16.984 -11.398 -5.836 1 88.44 16 ASN B C 1
ATOM 1531 O O . ASN B 1 16 ? -17.391 -10.789 -4.84 1 88.44 16 ASN B O 1
ATOM 1535 N N . PRO B 1 17 ? -16.844 -10.812 -7.004 1 90.06 17 PRO B N 1
ATOM 1536 C CA . PRO B 1 17 ? -16.984 -9.367 -7.133 1 90.06 17 PRO B CA 1
ATOM 1537 C C . PRO B 1 17 ? -18.406 -8.883 -6.809 1 90.06 17 PRO B C 1
ATOM 1539 O O . PRO B 1 17 ? -18.609 -7.699 -6.523 1 90.06 17 PRO B O 1
ATOM 1542 N N . GLU B 1 18 ? -19.359 -9.75 -6.848 1 90.12 18 GLU B N 1
ATOM 1543 C CA . GLU B 1 18 ? -20.734 -9.375 -6.512 1 90.12 18 GLU B CA 1
ATOM 1544 C C . GLU B 1 18 ? -20.906 -9.219 -5.004 1 90.12 18 GLU B C 1
ATOM 1546 O O . GLU B 1 18 ? -21.75 -8.453 -4.547 1 90.12 18 GLU B O 1
ATOM 1551 N N . GLU B 1 19 ? -20.109 -9.953 -4.293 1 85.19 19 GLU B N 1
ATOM 1552 C CA . GLU B 1 19 ? -20.219 -9.922 -2.838 1 85.19 19 GLU B CA 1
ATOM 1553 C C . GLU B 1 19 ? -19.203 -8.953 -2.229 1 85.19 19 GLU B C 1
ATOM 1555 O O . GLU B 1 19 ? -19.453 -8.375 -1.17 1 85.19 19 GLU B O 1
ATOM 1560 N N . LEU B 1 20 ? -18.016 -8.914 -2.832 1 86 20 LEU B N 1
ATOM 1561 C CA . LEU B 1 20 ? -16.938 -8.039 -2.4 1 86 20 LEU B CA 1
ATOM 1562 C C . LEU B 1 20 ? -16.422 -7.188 -3.561 1 86 20 LEU B C 1
ATOM 1564 O O . LEU B 1 20 ? -15.797 -7.707 -4.484 1 86 20 LEU B O 1
ATOM 1568 N N . SER B 1 21 ? -16.734 -5.906 -3.475 1 88.25 21 SER B N 1
ATOM 1569 C CA . SER B 1 21 ? -16.344 -5.016 -4.559 1 88.25 21 SER B CA 1
ATOM 1570 C C . SER B 1 21 ? -14.836 -5.082 -4.801 1 88.25 21 SER B C 1
ATOM 1572 O O . SER B 1 21 ? -14.086 -5.586 -3.961 1 88.25 21 SER B O 1
ATOM 1574 N N . PHE B 1 22 ? -14.383 -4.645 -5.879 1 90.25 22 PHE B N 1
ATOM 1575 C CA . PHE B 1 22 ? -12.969 -4.613 -6.211 1 90.25 22 PHE B CA 1
ATOM 1576 C C . PHE B 1 22 ? -12.195 -3.775 -5.203 1 90.25 22 PHE B C 1
ATOM 1578 O O . PHE B 1 22 ? -11.094 -4.152 -4.789 1 90.25 22 PHE B O 1
ATOM 1585 N N . GLU B 1 23 ? -12.797 -2.648 -4.793 1 85.5 23 GLU B N 1
ATOM 1586 C CA . GLU B 1 23 ? -12.18 -1.775 -3.801 1 85.5 23 GLU B CA 1
ATOM 1587 C C . GLU B 1 23 ? -11.992 -2.496 -2.467 1 85.5 23 GLU B C 1
ATOM 1589 O O . GLU B 1 23 ? -10.93 -2.418 -1.854 1 85.5 23 GLU B O 1
ATOM 1594 N N . ASP B 1 24 ? -13 -3.229 -2.1 1 81.19 24 ASP B N 1
ATOM 1595 C CA . ASP B 1 24 ? -12.922 -3.961 -0.839 1 81.19 24 ASP B CA 1
ATOM 1596 C C . ASP B 1 24 ? -11.953 -5.137 -0.947 1 81.19 24 ASP B C 1
ATOM 1598 O O . ASP B 1 24 ? -11.281 -5.484 0.026 1 81.19 24 ASP B O 1
ATOM 1602 N N . PHE B 1 25 ? -11.977 -5.746 -2.059 1 85.62 25 PHE B N 1
ATOM 1603 C CA . PHE B 1 25 ? -11.031 -6.828 -2.301 1 85.62 25 PHE B CA 1
ATOM 1604 C C . PHE B 1 25 ? -9.602 -6.34 -2.135 1 85.62 25 PHE B C 1
ATOM 1606 O O . PHE B 1 25 ? -8.789 -6.992 -1.476 1 85.62 25 PHE B O 1
ATOM 1613 N N . LYS B 1 26 ? -9.242 -5.168 -2.717 1 87.31 26 LYS B N 1
ATOM 1614 C CA . LYS B 1 26 ? -7.914 -4.582 -2.578 1 87.31 26 LYS B CA 1
ATOM 1615 C C . LYS B 1 26 ? -7.566 -4.355 -1.109 1 87.31 26 LYS B C 1
ATOM 1617 O O . LYS B 1 26 ? -6.453 -4.66 -0.677 1 87.31 26 LYS B O 1
ATOM 1622 N N . ARG B 1 27 ? -8.5 -3.9 -0.395 1 81.25 27 ARG B N 1
ATOM 1623 C CA . ARG B 1 27 ? -8.266 -3.582 1.011 1 81.25 27 ARG B CA 1
ATOM 1624 C C . ARG B 1 27 ? -8.047 -4.848 1.829 1 81.25 27 ARG B C 1
ATOM 1626 O O . ARG B 1 27 ? -7.152 -4.898 2.68 1 81.25 27 ARG B O 1
ATOM 1633 N N . VAL B 1 28 ? -8.867 -5.82 1.517 1 78.62 28 VAL B N 1
ATOM 1634 C CA . VAL B 1 28 ? -8.734 -7.082 2.236 1 78.62 28 VAL B CA 1
ATOM 1635 C C . VAL B 1 28 ? -7.398 -7.734 1.892 1 78.62 28 VAL B C 1
ATOM 1637 O O . VAL B 1 28 ? -6.707 -8.25 2.773 1 78.62 28 VAL B O 1
ATOM 1640 N N . THR B 1 29 ? -7.109 -7.688 0.669 1 84.94 29 THR B N 1
ATOM 1641 C CA . THR B 1 29 ? -5.84 -8.258 0.236 1 84.94 29 THR B CA 1
ATOM 1642 C C . THR B 1 29 ? -4.672 -7.516 0.882 1 84.94 29 THR B C 1
ATOM 1644 O O . THR B 1 29 ? -3.693 -8.141 1.306 1 84.94 29 THR B O 1
ATOM 1647 N N . SER B 1 30 ? -4.762 -6.191 0.99 1 83.94 30 SER B N 1
ATOM 1648 C CA . SER B 1 30 ? -3.719 -5.402 1.636 1 83.94 30 SER B CA 1
ATOM 1649 C C . SER B 1 30 ? -3.598 -5.75 3.115 1 83.94 30 SER B C 1
ATOM 1651 O O . SER B 1 30 ? -2.492 -5.781 3.662 1 83.94 30 SER B O 1
ATOM 1653 N N . LEU B 1 31 ? -4.723 -5.992 3.738 1 78.31 31 LEU B N 1
ATOM 1654 C CA . LEU B 1 31 ? -4.711 -6.391 5.141 1 78.31 31 LEU B CA 1
ATOM 1655 C C . LEU B 1 31 ? -3.953 -7.703 5.328 1 78.31 31 LEU B C 1
ATOM 1657 O O . LEU B 1 31 ? -3.123 -7.824 6.23 1 78.31 31 LEU B O 1
ATOM 1661 N N . VAL B 1 32 ? -4.254 -8.625 4.477 1 78.31 32 VAL B N 1
ATOM 1662 C CA . VAL B 1 32 ? -3.584 -9.914 4.531 1 78.31 32 VAL B CA 1
ATOM 1663 C C . VAL B 1 32 ?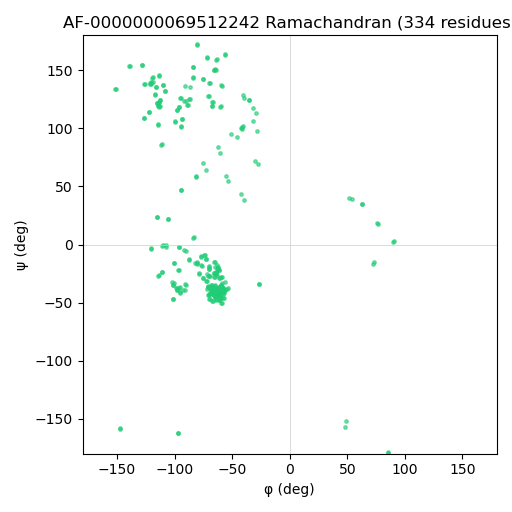 -2.092 -9.734 4.262 1 78.31 32 VAL B C 1
ATOM 1665 O O . VAL B 1 32 ? -1.254 -10.328 4.945 1 78.31 32 VAL B O 1
ATOM 1668 N N . PHE B 1 33 ? -1.847 -8.945 3.361 1 83.31 33 PHE B N 1
ATOM 1669 C CA . PHE B 1 33 ? -0.468 -8.641 3 1 83.31 33 PHE B CA 1
ATOM 1670 C C . PHE B 1 33 ? 0.288 -8.062 4.188 1 83.31 33 PHE B C 1
ATOM 1672 O O . PHE B 1 33 ? 1.393 -8.508 4.508 1 83.31 33 PHE B O 1
ATOM 1679 N N . TYR B 1 34 ? -0.316 -7.188 4.797 1 75 34 TYR B N 1
ATOM 1680 C CA . TYR B 1 34 ? 0.303 -6.527 5.941 1 75 34 TYR B CA 1
ATOM 1681 C C . TYR B 1 34 ? 0.544 -7.52 7.074 1 75 34 TYR B C 1
ATOM 1683 O O . TYR B 1 34 ? 1.561 -7.445 7.77 1 75 34 TYR B O 1
ATOM 1691 N N . GLN B 1 35 ? -0.351 -8.336 7.211 1 75.38 35 GLN B N 1
ATOM 1692 C CA . GLN B 1 35 ? -0.165 -9.367 8.227 1 75.38 35 GLN B CA 1
ATOM 1693 C C . GLN B 1 35 ? 1.016 -10.273 7.883 1 75.38 35 GLN B C 1
ATOM 1695 O O . GLN B 1 35 ? 1.791 -10.648 8.766 1 75.38 35 GLN B O 1
ATOM 1700 N N . GLU B 1 36 ? 1.069 -10.578 6.645 1 77.19 36 GLU B N 1
ATOM 1701 C CA . GLU B 1 36 ? 2.178 -11.414 6.195 1 77.19 36 GLU B CA 1
ATOM 1702 C C . GLU B 1 36 ? 3.514 -10.695 6.363 1 77.19 36 GLU B C 1
ATOM 1704 O O . GLU B 1 36 ? 4.527 -11.328 6.672 1 77.19 36 GLU B O 1
ATOM 1709 N N . LEU B 1 37 ? 3.525 -9.43 6.172 1 76.88 37 LEU B N 1
ATOM 1710 C CA . LEU B 1 37 ? 4.73 -8.617 6.293 1 76.88 37 LEU B CA 1
ATOM 1711 C C . LEU B 1 37 ? 5.258 -8.641 7.727 1 76.88 37 LEU B C 1
ATOM 1713 O O . LEU B 1 37 ? 6.449 -8.43 7.957 1 76.88 37 LEU B O 1
ATOM 1717 N N . ARG B 1 38 ? 4.383 -8.914 8.57 1 71.69 38 ARG B N 1
ATOM 1718 C CA . ARG B 1 38 ? 4.762 -8.883 9.984 1 71.69 38 ARG B CA 1
ATOM 1719 C C . ARG B 1 38 ? 5.32 -10.227 10.43 1 71.69 38 ARG B C 1
ATOM 1721 O O . ARG B 1 38 ? 5.898 -10.344 11.508 1 71.69 38 ARG B O 1
ATOM 1728 N N . ASN B 1 39 ? 5.141 -11.195 9.609 1 72.69 39 ASN B N 1
ATOM 1729 C CA . ASN B 1 39 ? 5.66 -12.516 9.945 1 72.69 39 ASN B CA 1
ATOM 1730 C C . ASN B 1 39 ? 7.184 -12.531 9.945 1 72.69 39 ASN B C 1
ATOM 1732 O O . ASN B 1 39 ? 7.816 -12.18 8.953 1 72.69 39 ASN B O 1
ATOM 1736 N N . PRO B 1 40 ? 7.777 -12.922 11.086 1 74.5 40 PRO B N 1
ATOM 1737 C CA . PRO B 1 40 ? 9.242 -12.875 11.164 1 74.5 40 PRO B CA 1
ATOM 1738 C C . PRO B 1 40 ? 9.922 -13.75 10.117 1 74.5 40 PRO B C 1
ATOM 1740 O O . PRO B 1 40 ? 11 -13.414 9.633 1 74.5 40 PRO B O 1
ATOM 1743 N N . VAL B 1 41 ? 9.344 -14.875 9.781 1 74.38 41 VAL B N 1
ATOM 1744 C CA . VAL B 1 41 ? 9.93 -15.766 8.781 1 74.38 41 VAL B CA 1
ATOM 1745 C C . VAL B 1 41 ? 9.922 -15.078 7.414 1 74.38 41 VAL B C 1
ATOM 1747 O O . VAL B 1 41 ? 10.914 -15.117 6.688 1 74.38 41 VAL B O 1
ATOM 1750 N N . THR B 1 42 ? 8.781 -14.367 7.1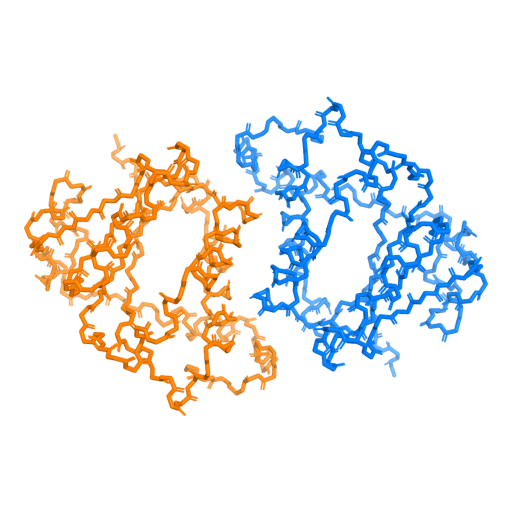64 1 78.12 42 THR B N 1
ATOM 1751 C CA . THR B 1 42 ? 8.68 -13.633 5.906 1 78.12 42 THR B CA 1
ATOM 1752 C C . THR B 1 42 ? 9.672 -12.469 5.875 1 78.12 42 THR B C 1
ATOM 1754 O O . THR B 1 42 ? 10.258 -12.18 4.828 1 78.12 42 THR B O 1
ATOM 1757 N N . GLN B 1 43 ? 9.852 -11.867 6.973 1 75.06 43 GLN B N 1
ATOM 1758 C CA . GLN B 1 43 ? 10.773 -10.742 7.047 1 75.06 43 GLN B CA 1
ATOM 1759 C C . GLN B 1 43 ? 12.211 -11.18 6.77 1 75.06 43 GLN B C 1
ATOM 1761 O O . GLN B 1 43 ? 13 -10.414 6.207 1 75.06 43 GLN B O 1
ATOM 1766 N N . VAL B 1 44 ? 12.516 -12.445 7.016 1 78.5 44 VAL B N 1
ATOM 1767 C CA . VAL B 1 44 ? 13.875 -12.945 6.848 1 78.5 44 VAL B CA 1
ATOM 1768 C C . VAL B 1 44 ? 14.031 -13.578 5.469 1 78.5 44 VAL B C 1
ATOM 1770 O O . VAL B 1 44 ? 15.031 -13.352 4.781 1 78.5 44 VAL B O 1
ATOM 1773 N N . THR B 1 45 ? 13.031 -14.281 5.094 1 82.44 45 THR B N 1
ATOM 1774 C CA . THR B 1 45 ? 13.195 -15.109 3.898 1 82.44 45 THR B CA 1
ATOM 1775 C C . THR B 1 45 ? 12.555 -14.438 2.688 1 82.44 45 THR B C 1
ATOM 1777 O O . THR B 1 45 ? 12.805 -14.836 1.547 1 82.44 45 THR B O 1
ATOM 1780 N N . GLY B 1 46 ? 11.695 -13.445 2.906 1 84.94 46 GLY B N 1
ATOM 1781 C CA . GLY B 1 46 ? 10.984 -12.789 1.825 1 84.94 46 GLY B CA 1
ATOM 1782 C C . GLY B 1 46 ? 9.703 -13.508 1.431 1 84.94 46 GLY B C 1
ATOM 1783 O O . GLY B 1 46 ? 9.383 -14.555 1.993 1 84.94 46 GLY B O 1
ATOM 1784 N N . PHE B 1 47 ? 9.086 -12.969 0.471 1 87 47 PHE B N 1
ATOM 1785 C CA . PHE B 1 47 ? 7.797 -13.484 0.023 1 87 47 PHE B CA 1
ATOM 1786 C C . PHE B 1 47 ? 7.98 -14.508 -1.088 1 87 47 PHE B C 1
ATOM 1788 O O . PHE B 1 47 ? 8.664 -14.242 -2.078 1 87 47 PHE B O 1
ATOM 1795 N N . HIS B 1 48 ? 7.473 -15.656 -0.89 1 89.5 48 HIS B N 1
ATOM 1796 C CA . HIS B 1 48 ? 7.266 -16.688 -1.902 1 89.5 48 HIS B CA 1
ATOM 1797 C C . HIS B 1 48 ? 5.781 -16.953 -2.109 1 89.5 48 HIS B C 1
ATOM 1799 O O . HIS B 1 48 ? 5.145 -17.609 -1.279 1 89.5 48 HIS B O 1
ATOM 1805 N N . ILE B 1 49 ? 5.266 -16.422 -3.188 1 90.44 49 ILE B N 1
ATOM 1806 C CA . ILE B 1 49 ? 3.812 -16.406 -3.309 1 90.44 49 ILE B CA 1
ATOM 1807 C C . ILE B 1 49 ? 3.389 -17.172 -4.559 1 90.44 49 ILE B C 1
ATOM 1809 O O . ILE B 1 49 ? 4.027 -17.062 -5.609 1 90.44 49 ILE B O 1
ATOM 1813 N N . ILE B 1 50 ? 2.355 -17.922 -4.375 1 91.12 50 ILE B N 1
ATOM 1814 C CA . ILE B 1 50 ? 1.678 -18.594 -5.484 1 91.12 50 ILE B CA 1
ATOM 1815 C C . ILE B 1 50 ? 0.269 -18.016 -5.641 1 91.12 50 ILE B C 1
ATOM 1817 O O . ILE B 1 50 ? -0.542 -18.094 -4.715 1 91.12 50 ILE B O 1
ATOM 1821 N N . HIS B 1 51 ? 0.014 -17.453 -6.801 1 92.94 51 HIS B N 1
ATOM 1822 C CA . HIS B 1 51 ? -1.335 -17.031 -7.16 1 92.94 51 HIS B CA 1
ATOM 1823 C C . HIS B 1 51 ? -2.025 -18.078 -8.031 1 92.94 51 HIS B C 1
ATOM 1825 O O . HIS B 1 51 ? -1.565 -18.359 -9.141 1 92.94 51 HIS B O 1
ATOM 1831 N N . ASP B 1 52 ? -3.062 -18.594 -7.457 1 91.19 52 ASP B N 1
ATOM 1832 C CA . ASP B 1 52 ? -3.893 -19.547 -8.188 1 91.19 52 ASP B CA 1
ATOM 1833 C C . ASP B 1 52 ? -5.098 -18.844 -8.82 1 91.19 52 ASP B C 1
ATOM 1835 O O . ASP B 1 52 ? -6 -18.391 -8.109 1 91.19 52 ASP B O 1
ATOM 1839 N N . PHE B 1 53 ? -5.211 -18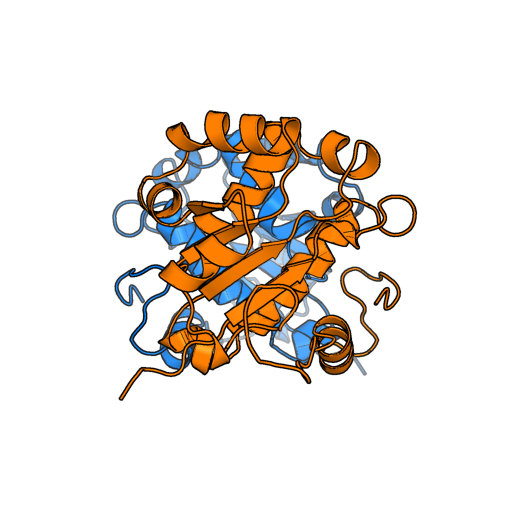.859 -10.141 1 94.56 53 PHE B N 1
ATOM 1840 C CA . PHE B 1 53 ? -6.273 -18.156 -10.836 1 94.56 53 PHE B CA 1
ATOM 1841 C C . PHE B 1 53 ? -7.336 -19.125 -11.352 1 94.56 53 PHE B C 1
ATOM 1843 O O . PHE B 1 53 ? -8.102 -18.781 -12.258 1 94.56 53 PHE B O 1
ATOM 1850 N N . ALA B 1 54 ? -7.312 -20.266 -10.68 1 91.56 54 ALA B N 1
ATOM 1851 C CA . ALA B 1 54 ? -8.391 -21.188 -11.023 1 91.56 54 ALA B CA 1
ATOM 1852 C C . ALA B 1 54 ? -9.758 -20.562 -10.758 1 91.56 54 ALA B C 1
ATOM 1854 O O . ALA B 1 54 ? -9.945 -19.859 -9.758 1 91.56 54 ALA B O 1
ATOM 1855 N N . ASN B 1 55 ? -10.695 -20.734 -11.656 1 91.12 55 ASN B N 1
ATOM 1856 C CA . ASN B 1 55 ? -12.078 -20.297 -11.539 1 91.12 55 ASN B CA 1
ATOM 1857 C C . ASN B 1 55 ? -12.211 -18.781 -11.75 1 91.12 55 ASN B C 1
ATOM 1859 O O . ASN B 1 55 ? -13.164 -18.172 -11.273 1 91.12 55 ASN B O 1
ATOM 1863 N N . THR B 1 56 ? -11.242 -18.172 -12.336 1 92.69 56 THR B N 1
ATOM 1864 C CA . THR B 1 56 ? -11.406 -16.781 -12.75 1 92.69 56 THR B CA 1
ATOM 1865 C C . THR B 1 56 ? -12.094 -16.688 -14.109 1 92.69 56 THR B C 1
ATOM 1867 O O . THR B 1 56 ? -11.906 -17.562 -14.961 1 92.69 56 THR B O 1
ATOM 1870 N N . GLY B 1 57 ? -12.875 -15.773 -14.289 1 92.94 57 GLY B N 1
ATOM 1871 C CA . GLY B 1 57 ? -13.594 -15.508 -15.523 1 92.94 57 GLY B CA 1
ATOM 1872 C C . GLY B 1 57 ? -13.836 -14.031 -15.766 1 92.94 57 GLY B C 1
ATOM 1873 O O . GLY B 1 57 ? -13.094 -13.188 -15.258 1 92.94 57 GLY B O 1
ATOM 1874 N N . TYR B 1 58 ? -14.797 -13.766 -16.562 1 92.88 58 TYR B N 1
ATOM 1875 C CA . TYR B 1 58 ? -15.07 -12.391 -16.953 1 92.88 58 TYR B CA 1
ATOM 1876 C C . TYR B 1 58 ? -15.367 -11.523 -15.734 1 92.88 58 TYR B C 1
ATOM 1878 O O . TYR B 1 58 ? -14.969 -10.352 -15.688 1 92.88 58 TYR B O 1
ATOM 1886 N N . GLN B 1 59 ? -16.031 -12.109 -14.781 1 93.81 59 GLN B N 1
ATOM 1887 C CA . GLN B 1 59 ? -16.406 -11.367 -13.586 1 93.81 59 GLN B CA 1
ATOM 1888 C C . GLN B 1 59 ? -15.172 -10.859 -12.844 1 93.81 59 GLN B C 1
ATOM 1890 O O . GLN B 1 59 ? -15.266 -9.922 -12.047 1 93.81 59 GLN B O 1
ATOM 1895 N N . HIS B 1 60 ? -14 -11.492 -13.07 1 93.88 60 HIS B N 1
ATOM 1896 C CA . HIS B 1 60 ? -12.734 -11.07 -12.484 1 93.88 60 HIS B CA 1
ATOM 1897 C C . HIS B 1 60 ? -11.93 -10.219 -13.461 1 93.88 60 HIS B C 1
ATOM 1899 O O . HIS B 1 60 ? -11.43 -9.148 -13.102 1 93.88 60 HIS B O 1
ATOM 1905 N N . LEU B 1 61 ? -11.945 -10.57 -14.742 1 92.62 61 LEU B N 1
ATOM 1906 C CA . LEU B 1 61 ? -11.062 -10.016 -15.758 1 92.62 61 LEU B CA 1
ATOM 1907 C C . LEU B 1 61 ? -11.445 -8.578 -16.094 1 92.62 61 LEU B C 1
ATOM 1909 O O . LEU B 1 61 ? -10.594 -7.789 -16.516 1 92.62 61 LEU B O 1
ATOM 1913 N N . LYS B 1 62 ? -12.68 -8.281 -15.875 1 94.06 62 LYS B N 1
ATOM 1914 C CA . LYS B 1 62 ? -13.094 -6.918 -16.219 1 94.06 62 LYS B CA 1
ATOM 1915 C C . LYS B 1 62 ? -12.398 -5.895 -15.32 1 94.06 62 LYS B C 1
ATOM 1917 O O . LYS B 1 62 ? -12.367 -4.707 -15.641 1 94.06 62 LYS B O 1
ATOM 1922 N N . TYR B 1 63 ? -11.836 -6.34 -14.258 1 93.38 63 TYR B N 1
ATOM 1923 C CA . TYR B 1 63 ? -11.094 -5.453 -13.367 1 93.38 63 TYR B CA 1
ATOM 1924 C C . TYR B 1 63 ? -9.602 -5.492 -13.68 1 93.38 63 TYR B C 1
ATOM 1926 O O . TYR B 1 63 ? -8.82 -4.734 -13.094 1 93.38 63 TYR B O 1
ATOM 1934 N N . CYS B 1 64 ? -9.25 -6.309 -14.625 1 91.81 64 CYS B N 1
ATOM 1935 C CA . CYS B 1 64 ? -7.848 -6.422 -14.992 1 91.81 64 CYS B CA 1
ATOM 1936 C C . CYS B 1 64 ? -7.516 -5.5 -16.156 1 91.81 64 CYS B C 1
ATOM 1938 O O . CYS B 1 64 ? -6.91 -5.93 -17.141 1 91.81 64 CYS B O 1
ATOM 1940 N N . THR B 1 65 ? -7.977 -4.262 -16.031 1 90.38 65 THR B N 1
ATOM 1941 C CA . THR B 1 65 ? -7.594 -3.248 -17.016 1 90.38 65 THR B CA 1
ATOM 1942 C C . THR B 1 65 ? -6.133 -2.85 -16.828 1 90.38 65 THR B C 1
ATOM 1944 O O . THR B 1 65 ? -5.562 -3.035 -15.75 1 90.38 65 THR B O 1
ATOM 1947 N N . PRO B 1 66 ? -5.48 -2.254 -17.844 1 89.44 66 PRO B N 1
ATOM 1948 C CA . PRO B 1 66 ? -4.094 -1.804 -17.703 1 89.44 66 PRO B CA 1
ATOM 1949 C C . PRO B 1 66 ? -3.908 -0.837 -16.531 1 89.44 66 PRO B C 1
ATOM 1951 O O . PRO B 1 66 ? -2.922 -0.933 -15.805 1 89.44 66 PRO B O 1
ATOM 1954 N N . MET B 1 67 ? -4.855 0.011 -16.359 1 90.94 67 MET B N 1
ATOM 1955 C CA . MET B 1 67 ? -4.777 0.968 -15.25 1 90.94 67 MET B CA 1
ATOM 1956 C C . MET B 1 67 ? -4.875 0.259 -13.906 1 90.94 67 MET B C 1
ATOM 1958 O O . MET B 1 67 ? -4.043 0.479 -13.023 1 90.94 67 MET B O 1
ATOM 1962 N N . ASN B 1 68 ? -5.879 -0.634 -13.766 1 91.56 68 ASN B N 1
ATOM 1963 C CA . ASN B 1 68 ? -6.043 -1.356 -12.508 1 91.56 68 ASN B CA 1
ATOM 1964 C C . ASN B 1 68 ? -4.832 -2.23 -12.203 1 91.56 68 ASN B C 1
ATOM 1966 O O . ASN B 1 68 ? -4.379 -2.293 -11.062 1 91.56 68 ASN B O 1
ATOM 1970 N N . MET B 1 69 ? -4.289 -2.803 -13.227 1 90.69 69 MET B N 1
ATOM 1971 C CA . MET B 1 69 ? -3.125 -3.664 -13.039 1 90.69 69 MET B CA 1
ATOM 1972 C C . MET B 1 69 ? -1.901 -2.848 -12.633 1 90.69 69 MET B C 1
ATOM 1974 O O . MET B 1 69 ? -1.132 -3.264 -11.766 1 90.69 69 MET B O 1
ATOM 1978 N N . TYR B 1 70 ? -1.788 -1.729 -13.211 1 92.19 70 TYR B N 1
ATOM 1979 C CA . TYR B 1 70 ? -0.669 -0.864 -12.859 1 92.19 70 TYR B CA 1
ATOM 1980 C C . TYR B 1 70 ? -0.792 -0.378 -11.422 1 92.19 70 TYR B C 1
ATOM 1982 O O . TYR B 1 70 ? 0.199 -0.326 -10.688 1 92.19 70 TYR B O 1
ATOM 1990 N N . LEU B 1 71 ? -1.98 -0.021 -11.062 1 93 71 LEU B N 1
ATOM 1991 C CA . LEU B 1 71 ? -2.229 0.435 -9.703 1 93 71 LEU B CA 1
ATOM 1992 C C . LEU B 1 71 ? -1.904 -0.662 -8.688 1 93 71 LEU B C 1
ATOM 1994 O O . LEU B 1 71 ? -1.284 -0.397 -7.66 1 93 71 LEU B O 1
ATOM 1998 N N . LEU B 1 72 ? -2.279 -1.845 -9.016 1 91.19 72 LEU B N 1
ATOM 1999 C CA . LEU B 1 72 ? -1.988 -2.975 -8.141 1 91.19 72 LEU B CA 1
ATOM 2000 C C . LEU B 1 72 ? -0.489 -3.248 -8.086 1 91.19 72 LEU B C 1
ATOM 2002 O O . LEU B 1 72 ? 0.066 -3.488 -7.016 1 91.19 72 LEU B O 1
ATOM 2006 N N . TYR B 1 73 ? 0.106 -3.17 -9.219 1 91.75 73 TYR B N 1
ATOM 2007 C CA . TYR B 1 73 ? 1.551 -3.342 -9.32 1 91.75 73 TYR B CA 1
ATOM 2008 C C . TYR B 1 73 ? 2.283 -2.297 -8.492 1 91.75 73 TYR B C 1
ATOM 2010 O O . TYR B 1 73 ? 3.146 -2.635 -7.676 1 91.75 73 TYR B O 1
ATOM 2018 N N . HIS B 1 74 ? 1.934 -1.088 -8.664 1 93.25 74 HIS B N 1
ATOM 2019 C CA . HIS B 1 74 ? 2.584 0.016 -7.969 1 93.25 74 HIS B CA 1
ATOM 2020 C C . HIS B 1 74 ? 2.42 -0.111 -6.457 1 93.25 74 HIS B C 1
ATOM 2022 O O . HIS B 1 74 ? 3.393 0.011 -5.711 1 93.25 74 HIS B O 1
ATOM 2028 N N . ALA B 1 75 ? 1.252 -0.434 -5.988 1 91 75 ALA B N 1
ATOM 2029 C CA . ALA B 1 75 ? 0.961 -0.529 -4.559 1 91 75 ALA B CA 1
ATOM 2030 C C . ALA B 1 75 ? 1.687 -1.716 -3.932 1 91 75 ALA B C 1
ATOM 2032 O O . ALA B 1 75 ? 2.191 -1.619 -2.811 1 91 75 ALA B O 1
ATOM 2033 N N . SER B 1 76 ? 1.83 -2.791 -4.668 1 90.19 76 SER B N 1
ATOM 2034 C CA . SER B 1 76 ? 2.314 -4.047 -4.105 1 90.19 76 SER B CA 1
ATOM 2035 C C . SER B 1 76 ? 3.834 -4.148 -4.203 1 90.19 76 SER B C 1
ATOM 2037 O O . SER B 1 76 ? 4.484 -4.676 -3.303 1 90.19 76 SER B O 1
ATOM 2039 N N . PHE B 1 77 ? 4.375 -3.566 -5.309 1 90.06 77 PHE B N 1
ATOM 2040 C CA . PHE B 1 77 ? 5.777 -3.861 -5.574 1 90.06 77 PHE B CA 1
ATOM 2041 C C . PHE B 1 77 ? 6.629 -2.605 -5.434 1 90.06 77 PHE B C 1
ATOM 2043 O O . PHE B 1 77 ? 7.812 -2.686 -5.098 1 90.06 77 PHE B O 1
ATOM 2050 N N . GLU B 1 78 ? 5.988 -1.503 -5.668 1 88.31 78 GLU B N 1
ATOM 2051 C CA . GLU B 1 78 ? 6.801 -0.291 -5.668 1 88.31 78 GLU B CA 1
ATOM 2052 C C . GLU B 1 78 ? 6.672 0.463 -4.348 1 88.31 78 GLU B C 1
ATOM 2054 O O . GLU B 1 78 ? 7.629 1.079 -3.879 1 88.31 78 GLU B O 1
ATOM 2059 N N . CYS B 1 79 ? 5.5 0.386 -3.77 1 85.25 79 CYS B N 1
ATOM 2060 C CA . CYS B 1 79 ? 5.266 1.158 -2.555 1 85.25 79 CYS B CA 1
ATOM 2061 C C . CYS B 1 79 ? 5.457 0.294 -1.314 1 85.25 79 CYS B C 1
ATOM 2063 O O . CYS B 1 79 ? 6.023 0.748 -0.32 1 85.25 79 CYS B O 1
ATOM 2065 N N . ALA B 1 80 ? 5.066 -0.911 -1.357 1 81.88 80 ALA B N 1
ATOM 2066 C CA . ALA B 1 80 ? 5.078 -1.782 -0.185 1 81.88 80 ALA B CA 1
ATOM 2067 C C . ALA B 1 80 ? 6.504 -2.133 0.224 1 81.88 80 ALA B C 1
ATOM 2069 O O . ALA B 1 80 ? 7.355 -2.393 -0.63 1 81.88 80 ALA B O 1
ATOM 2070 N N . PRO B 1 81 ? 6.742 -2.137 1.51 1 78.69 81 PRO B N 1
ATOM 2071 C CA . PRO B 1 81 ? 8.062 -2.516 2.018 1 78.69 81 PRO B CA 1
ATOM 2072 C C . PRO B 1 81 ? 8.258 -4.027 2.094 1 78.69 81 PRO B C 1
ATOM 2074 O O . PRO B 1 81 ? 8.5 -4.57 3.176 1 78.69 81 PRO B O 1
ATOM 2077 N N . ALA B 1 82 ? 8.117 -4.699 1 1 81.62 82 ALA B N 1
ATOM 2078 C CA . ALA B 1 82 ? 8.172 -6.156 0.954 1 81.62 82 ALA B CA 1
ATOM 2079 C C . ALA B 1 82 ? 9.32 -6.633 0.067 1 81.62 82 ALA B C 1
ATOM 2081 O O . ALA B 1 82 ? 9.633 -6 -0.944 1 81.62 82 ALA B O 1
ATOM 2082 N N . LYS B 1 83 ? 9.938 -7.66 0.565 1 84.5 83 LYS B N 1
ATOM 2083 C CA . LYS B 1 83 ? 10.93 -8.367 -0.245 1 84.5 83 LYS B CA 1
ATOM 2084 C C . LYS B 1 83 ? 10.297 -9.547 -0.973 1 84.5 83 LYS B C 1
ATOM 2086 O O . LYS B 1 83 ? 9.969 -10.562 -0.353 1 84.5 83 LYS B O 1
ATOM 2091 N N . TYR B 1 84 ? 10.188 -9.328 -2.264 1 89.75 84 TYR B N 1
ATOM 2092 C CA . TYR B 1 84 ? 9.641 -10.414 -3.074 1 89.75 84 TYR B CA 1
ATOM 2093 C C . TYR B 1 84 ? 10.75 -11.258 -3.678 1 89.75 84 TYR B C 1
ATOM 2095 O O . TYR B 1 84 ? 11.672 -10.727 -4.312 1 89.75 84 TYR B O 1
ATOM 2103 N N . ILE B 1 85 ? 10.633 -12.508 -3.418 1 92.19 85 ILE B N 1
ATOM 2104 C CA . ILE B 1 85 ? 11.664 -13.406 -3.936 1 92.19 85 ILE B CA 1
ATOM 2105 C C . ILE B 1 85 ? 11.141 -14.109 -5.188 1 92.19 85 ILE B C 1
ATOM 2107 O O . ILE B 1 85 ? 11.836 -14.172 -6.203 1 92.19 85 ILE B O 1
ATOM 2111 N N . GLU B 1 86 ? 9.945 -14.617 -5.113 1 94.69 86 GLU B N 1
ATOM 2112 C CA . GLU B 1 86 ? 9.32 -15.281 -6.258 1 94.69 86 GLU B CA 1
ATOM 2113 C C . GLU B 1 86 ? 7.801 -15.164 -6.199 1 94.69 86 GLU B C 1
ATOM 2115 O O . GLU B 1 86 ? 7.199 -15.375 -5.148 1 94.69 86 GLU B O 1
ATOM 2120 N N . VAL B 1 87 ? 7.254 -14.805 -7.348 1 94.75 87 VAL B N 1
ATOM 2121 C CA . VAL B 1 87 ? 5.805 -14.742 -7.527 1 94.75 87 VAL B CA 1
ATOM 2122 C C . VAL B 1 87 ? 5.387 -15.664 -8.672 1 94.75 87 VAL B C 1
ATOM 2124 O O . VAL B 1 87 ? 5.777 -15.461 -9.82 1 94.75 87 VAL B O 1
ATOM 2127 N N . HIS B 1 88 ? 4.66 -16.672 -8.336 1 94.62 88 HIS B N 1
ATOM 2128 C CA . HIS B 1 88 ? 4.234 -17.672 -9.305 1 94.62 88 HIS B CA 1
ATOM 2129 C C . HIS B 1 88 ? 2.746 -17.562 -9.602 1 94.62 88 HIS B C 1
ATOM 2131 O O . HIS B 1 88 ? 1.93 -17.438 -8.688 1 94.62 88 HIS B O 1
ATOM 2137 N N . CYS B 1 89 ? 2.375 -17.562 -10.836 1 95.56 89 CYS B N 1
ATOM 2138 C CA . CYS B 1 89 ? 0.989 -17.562 -11.297 1 95.56 89 CYS B CA 1
ATOM 2139 C C . CYS B 1 89 ? 0.644 -18.875 -11.984 1 95.56 89 CYS B C 1
ATOM 2141 O O . CYS B 1 89 ? 1.323 -19.281 -12.922 1 95.56 89 CYS B O 1
ATOM 2143 N N . ILE B 1 90 ? -0.415 -19.484 -11.43 1 94.62 90 ILE B N 1
ATOM 2144 C CA . ILE B 1 90 ? -0.824 -20.766 -12.008 1 94.62 90 ILE B CA 1
ATOM 2145 C C . ILE B 1 90 ? -2.316 -20.719 -12.336 1 94.62 90 ILE B C 1
ATOM 2147 O O . ILE B 1 90 ? -3.068 -19.938 -11.742 1 94.62 90 ILE B O 1
ATOM 2151 N N . ASN B 1 91 ? -2.738 -21.562 -13.328 1 93.88 91 ASN B N 1
ATOM 2152 C CA . ASN B 1 91 ? -4.129 -21.734 -13.742 1 93.88 91 ASN B CA 1
ATOM 2153 C C . ASN B 1 91 ? -4.699 -20.422 -14.297 1 93.88 91 ASN B C 1
ATOM 2155 O O . ASN B 1 91 ? -5.852 -20.078 -14.023 1 93.88 91 ASN B O 1
ATOM 2159 N N . THR B 1 92 ? -3.859 -19.703 -14.953 1 92.94 92 THR B N 1
ATOM 2160 C CA . THR B 1 92 ? -4.344 -18.516 -15.648 1 92.94 92 THR B CA 1
ATOM 2161 C C . THR B 1 92 ? -5.094 -18.891 -16.922 1 92.94 92 THR B C 1
ATOM 2163 O O . THR B 1 92 ? -4.789 -19.906 -17.547 1 92.94 92 THR B O 1
ATOM 2166 N N . ASN B 1 93 ? -6.113 -18.172 -17.188 1 89.81 93 ASN B N 1
ATOM 2167 C CA . ASN B 1 93 ? -6.711 -18.344 -18.5 1 89.81 93 ASN B CA 1
ATOM 2168 C C . ASN B 1 93 ? -5.938 -17.578 -19.578 1 89.81 93 ASN B C 1
ATOM 2170 O O . ASN B 1 93 ? -5.004 -16.844 -19.25 1 89.81 93 ASN B O 1
ATOM 2174 N N . TYR B 1 94 ? -6.273 -17.781 -20.781 1 89.06 94 TYR B N 1
ATOM 2175 C CA . TYR B 1 94 ? -5.508 -17.219 -21.906 1 89.06 94 TYR B CA 1
ATOM 2176 C C . TYR B 1 94 ? -5.512 -15.695 -21.859 1 89.06 94 TYR B C 1
ATOM 2178 O O . TYR B 1 94 ? -4.492 -15.062 -22.141 1 89.06 94 TYR B O 1
ATOM 2186 N N . VAL B 1 95 ? -6.547 -15.102 -21.469 1 89.56 95 VAL B N 1
ATOM 2187 C CA . VAL B 1 95 ? -6.672 -13.648 -21.469 1 89.56 95 VAL B CA 1
ATOM 2188 C C . VAL B 1 95 ? -5.754 -13.055 -20.391 1 89.56 95 VAL B C 1
ATOM 2190 O O . VAL B 1 95 ? -4.98 -12.141 -20.672 1 89.56 95 VAL B O 1
ATOM 2193 N N . LEU B 1 96 ? -5.855 -13.656 -19.266 1 89.81 96 LEU B N 1
ATOM 2194 C CA . LEU B 1 96 ? -5.031 -13.156 -18.172 1 89.81 96 LEU B CA 1
ATOM 2195 C C . LEU B 1 96 ? -3.551 -13.359 -18.469 1 89.81 96 LEU B C 1
ATOM 2197 O O . LEU B 1 96 ? -2.744 -12.445 -18.25 1 89.81 96 LEU B O 1
ATOM 2201 N N . SER B 1 97 ? -3.244 -14.508 -18.953 1 89.06 97 SER B N 1
ATOM 2202 C CA . SER B 1 97 ? -1.853 -14.797 -19.297 1 89.06 97 SER B CA 1
ATOM 2203 C C . SER B 1 97 ? -1.317 -13.797 -20.312 1 89.06 97 SER B C 1
ATOM 2205 O O . SER B 1 97 ? -0.21 -13.281 -20.172 1 89.06 97 SER B O 1
ATOM 2207 N N . THR B 1 98 ? -2.082 -13.492 -21.266 1 88.75 98 THR B N 1
ATOM 2208 C CA . THR B 1 98 ? -1.685 -12.547 -22.297 1 88.75 98 THR B CA 1
ATOM 2209 C C . THR B 1 98 ? -1.484 -11.156 -21.719 1 88.75 98 THR B C 1
ATOM 2211 O O . THR B 1 98 ? -0.486 -10.492 -22 1 88.75 98 THR B O 1
ATOM 2214 N N . LEU B 1 99 ? -2.389 -10.742 -20.906 1 88.44 99 LEU B N 1
ATOM 2215 C CA . LEU B 1 99 ? -2.297 -9.422 -20.281 1 88.44 99 LEU B CA 1
ATOM 2216 C C . LEU B 1 99 ? -1.026 -9.305 -19.438 1 88.44 99 LEU B C 1
ATOM 2218 O O . LEU B 1 99 ? -0.306 -8.312 -19.547 1 88.44 99 LEU B O 1
ATOM 2222 N N . LEU B 1 100 ? -0.78 -10.352 -18.703 1 87.75 100 LEU B N 1
ATOM 2223 C CA . LEU B 1 100 ? 0.368 -10.312 -17.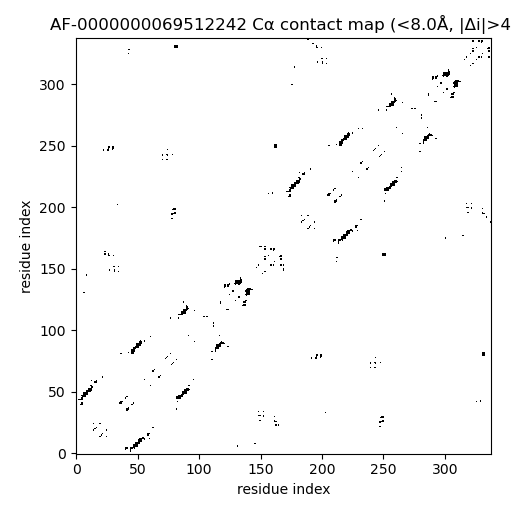797 1 87.75 100 LEU B CA 1
ATOM 2224 C C . LEU B 1 100 ? 1.675 -10.375 -18.594 1 87.75 100 LEU B C 1
ATOM 2226 O O . LEU B 1 100 ? 2.635 -9.672 -18.25 1 87.75 100 LEU B O 1
ATOM 2230 N N . ILE B 1 101 ? 1.675 -11.117 -19.641 1 87.25 101 ILE B N 1
ATOM 2231 C CA . ILE B 1 101 ? 2.859 -11.242 -20.484 1 87.25 101 ILE B CA 1
ATOM 2232 C C . ILE B 1 101 ? 3.121 -9.914 -21.203 1 87.25 101 ILE B C 1
ATOM 2234 O O . ILE B 1 101 ? 4.266 -9.477 -21.312 1 87.25 101 ILE B O 1
ATOM 2238 N N . CYS B 1 102 ? 2.102 -9.242 -21.594 1 89.56 102 CYS B N 1
ATOM 2239 C CA . CYS B 1 102 ? 2.23 -7.953 -22.281 1 89.56 102 CYS B CA 1
ATOM 2240 C C . CYS B 1 102 ? 2.676 -6.867 -21.297 1 89.56 102 CYS B C 1
ATOM 2242 O O . CYS B 1 102 ? 3.354 -5.918 -21.688 1 89.56 102 CYS B O 1
ATOM 2244 N N . ALA B 1 103 ? 2.297 -6.992 -20.094 1 90.25 103 ALA B N 1
ATOM 2245 C CA . ALA B 1 103 ? 2.641 -6.004 -19.078 1 90.25 103 ALA B CA 1
ATOM 2246 C C . ALA B 1 103 ? 4.086 -6.164 -18.625 1 90.25 103 ALA B C 1
ATOM 2248 O O . ALA B 1 103 ? 4.711 -5.203 -18.172 1 90.25 103 ALA B O 1
ATOM 2249 N N . LYS B 1 104 ? 4.688 -7.262 -18.875 1 89.81 104 LYS B N 1
ATOM 2250 C CA . LYS B 1 104 ? 5.965 -7.668 -18.281 1 89.81 104 LYS B CA 1
ATOM 2251 C C . LYS B 1 104 ? 7.082 -6.715 -18.688 1 89.81 104 LYS B C 1
ATOM 2253 O O . LYS B 1 104 ? 7.875 -6.281 -17.859 1 89.81 104 LYS B O 1
ATOM 2258 N N . PRO B 1 105 ? 7.156 -6.223 -19.859 1 90.12 105 PRO B N 1
ATOM 2259 C CA . PRO B 1 105 ? 8.25 -5.336 -20.266 1 90.12 105 PRO B CA 1
ATOM 2260 C C . PRO B 1 105 ? 8.172 -3.965 -19.594 1 90.12 105 PRO B C 1
ATOM 2262 O O . PRO B 1 105 ? 9.18 -3.248 -19.531 1 90.12 105 PRO B O 1
ATOM 2265 N N . PHE B 1 106 ? 7.027 -3.625 -19.078 1 90.38 106 PHE B N 1
ATOM 2266 C CA . PHE B 1 106 ? 6.84 -2.307 -18.484 1 90.38 106 PHE B CA 1
ATOM 2267 C C . PHE B 1 106 ? 7.145 -2.34 -17 1 90.38 106 PHE B C 1
ATOM 2269 O O . PHE B 1 106 ? 7.211 -1.293 -16.344 1 90.38 106 PHE B O 1
ATOM 2276 N N . LEU B 1 107 ? 7.418 -3.52 -16.5 1 90.5 107 LEU B N 1
ATOM 2277 C CA . LEU B 1 107 ? 7.742 -3.664 -15.086 1 90.5 107 LEU B CA 1
ATOM 2278 C C . LEU B 1 107 ? 9.219 -3.383 -14.836 1 90.5 107 LEU B C 1
ATOM 2280 O O . LEU B 1 107 ? 10.047 -3.557 -15.727 1 90.5 107 LEU B O 1
ATOM 2284 N N . VAL B 1 108 ? 9.469 -2.951 -13.664 1 88 108 VAL B N 1
ATOM 2285 C CA . VAL B 1 108 ? 10.867 -2.791 -13.289 1 88 108 VAL B CA 1
ATOM 2286 C C . VAL B 1 108 ? 11.562 -4.152 -13.289 1 88 108 VAL B C 1
ATOM 2288 O O . VAL B 1 108 ? 10.93 -5.176 -13.023 1 88 108 VAL B O 1
ATOM 2291 N N . GLU B 1 109 ? 12.789 -4.156 -13.555 1 90.38 109 GLU B N 1
ATOM 2292 C CA . GLU B 1 109 ? 13.555 -5.383 -13.734 1 90.38 109 GLU B CA 1
ATOM 2293 C C . GLU B 1 109 ? 13.461 -6.277 -12.5 1 90.38 109 GLU B C 1
ATOM 2295 O O . GLU B 1 109 ? 13.32 -7.496 -12.617 1 90.38 109 GLU B O 1
ATOM 2300 N N . SER B 1 110 ? 13.5 -5.648 -11.336 1 87.88 110 SER B N 1
ATOM 2301 C CA . SER B 1 110 ? 13.5 -6.414 -10.094 1 87.88 110 SER B CA 1
ATOM 2302 C C . SER B 1 110 ? 12.211 -7.207 -9.93 1 87.88 110 SER B C 1
ATOM 2304 O O . SER B 1 110 ? 12.195 -8.266 -9.297 1 87.88 110 SER B O 1
ATOM 2306 N N . VAL B 1 111 ? 11.148 -6.707 -10.555 1 90.94 111 VAL B N 1
ATOM 2307 C CA . VAL B 1 111 ? 9.867 -7.398 -10.477 1 90.94 111 VAL B CA 1
ATOM 2308 C C . VAL B 1 111 ? 9.734 -8.375 -11.641 1 90.94 111 VAL B C 1
ATOM 2310 O O . VAL B 1 111 ? 9.289 -9.508 -11.461 1 90.94 111 VAL B O 1
ATOM 2313 N N . ARG B 1 112 ? 10.164 -7.969 -12.695 1 93.75 112 ARG B N 1
ATOM 2314 C CA . ARG B 1 112 ? 10.062 -8.773 -13.906 1 93.75 112 ARG B CA 1
ATOM 2315 C C . ARG B 1 112 ? 10.766 -10.117 -13.734 1 93.75 112 ARG B C 1
ATOM 2317 O O . ARG B 1 112 ? 10.25 -11.148 -14.172 1 93.75 112 ARG B O 1
ATOM 2324 N N . LYS B 1 113 ? 11.812 -10.242 -13.086 1 93.5 113 LYS B N 1
ATOM 2325 C CA . LYS B 1 113 ? 12.648 -11.43 -12.984 1 93.5 113 LYS B CA 1
ATOM 2326 C C . LYS B 1 113 ? 12.078 -12.422 -11.977 1 93.5 113 LYS B C 1
ATOM 2328 O O . LYS B 1 113 ? 12.484 -13.586 -11.945 1 93.5 113 LYS B O 1
ATOM 2333 N N . ILE B 1 114 ? 11.172 -11.922 -11.188 1 93.94 114 ILE B N 1
ATOM 2334 C CA . ILE B 1 114 ? 10.719 -12.82 -10.125 1 93.94 114 ILE B CA 1
ATOM 2335 C C . ILE B 1 114 ? 9.305 -13.305 -10.438 1 93.94 114 ILE B C 1
ATOM 2337 O O . ILE B 1 114 ? 8.727 -14.078 -9.664 1 93.94 114 ILE B O 1
ATOM 2341 N N . LEU B 1 115 ? 8.703 -12.844 -11.539 1 94.5 115 LEU B N 1
ATOM 2342 C CA . LEU B 1 115 ? 7.367 -13.258 -11.961 1 94.5 115 LEU B CA 1
ATOM 2343 C C . LEU B 1 115 ? 7.426 -14.5 -12.836 1 94.5 115 LEU B C 1
ATOM 2345 O O . LEU B 1 115 ? 8.039 -14.484 -13.906 1 94.5 115 LEU B O 1
ATOM 2349 N N . TYR B 1 116 ? 6.801 -15.555 -12.43 1 94.06 116 TYR B N 1
ATOM 2350 C CA . TYR B 1 116 ? 6.793 -16.828 -13.156 1 94.06 116 TYR B CA 1
ATOM 2351 C C . TYR B 1 116 ? 5.367 -17.234 -13.5 1 94.06 116 TYR B C 1
ATOM 2353 O O . TYR B 1 116 ? 4.469 -17.156 -12.664 1 94.06 116 TYR B O 1
ATOM 2361 N N . PHE B 1 117 ? 5.219 -17.734 -14.703 1 92.88 117 PHE B N 1
ATOM 2362 C CA . PHE B 1 117 ? 3.932 -18.234 -15.172 1 92.88 117 PHE B CA 1
ATOM 2363 C C . PHE B 1 117 ? 4.012 -19.734 -15.477 1 92.88 117 PHE B C 1
ATOM 2365 O O . PHE B 1 117 ? 4.914 -20.172 -16.188 1 92.88 117 PHE B O 1
ATOM 2372 N N . HIS B 1 118 ? 3.07 -20.391 -14.922 1 92.94 118 HIS B N 1
ATOM 2373 C CA . HIS B 1 118 ? 3.094 -21.844 -15.078 1 92.94 118 HIS B CA 1
ATOM 2374 C C . HIS B 1 118 ? 1.841 -22.344 -15.789 1 92.94 118 HIS B C 1
ATOM 2376 O O . HIS B 1 118 ? 0.742 -21.844 -15.547 1 92.94 118 HIS B O 1
ATOM 2382 N N . SER B 1 119 ? 1.992 -23.344 -16.609 1 87.62 119 SER B N 1
ATOM 2383 C CA . SER B 1 119 ? 0.882 -23.969 -17.344 1 87.62 119 SER B CA 1
ATOM 2384 C C . SER B 1 119 ? 0.378 -25.203 -16.625 1 87.62 119 SER B C 1
ATOM 2386 O O . SER B 1 119 ? -0.72 -25.688 -16.906 1 87.62 119 SER B O 1
ATOM 2388 N N . SER B 1 120 ? 1.229 -25.75 -15.789 1 91.06 120 SER B N 1
ATOM 2389 C CA . SER B 1 120 ? 0.855 -26.938 -15.031 1 91.06 120 SER B CA 1
ATOM 2390 C C . SER B 1 120 ? 1.368 -26.875 -13.602 1 91.06 120 SER B C 1
ATOM 2392 O O . SER B 1 120 ? 2.346 -26.172 -13.32 1 91.06 120 SER B O 1
ATOM 2394 N N . VAL B 1 121 ? 0.696 -27.562 -12.695 1 89.19 121 VAL B N 1
ATOM 2395 C CA . VAL B 1 121 ? 1.062 -27.562 -11.281 1 89.19 121 VAL B CA 1
ATOM 2396 C C . VAL B 1 121 ? 2.43 -28.219 -11.094 1 89.19 121 VAL B C 1
ATOM 2398 O O . VAL B 1 121 ? 3.17 -27.875 -10.172 1 89.19 121 VAL B O 1
ATOM 2401 N N . GLU B 1 122 ? 2.83 -29.156 -11.992 1 90.38 122 GLU B N 1
ATOM 2402 C CA . GLU B 1 122 ? 4.113 -29.844 -11.922 1 90.38 122 GLU B CA 1
ATOM 2403 C C . GLU B 1 122 ? 5.277 -28.875 -12.039 1 90.38 122 GLU B C 1
ATOM 2405 O O . GLU B 1 122 ? 6.336 -29.078 -11.445 1 90.38 122 GLU B O 1
ATOM 2410 N N . GLU B 1 123 ? 5.027 -27.797 -12.727 1 93.94 123 GLU B N 1
ATOM 2411 C CA . GLU B 1 123 ? 6.078 -26.797 -12.938 1 93.94 123 GLU B CA 1
ATOM 2412 C C . GLU B 1 123 ? 6.406 -26.062 -11.641 1 93.94 123 GLU B C 1
ATOM 2414 O O . GLU B 1 123 ? 7.492 -25.5 -11.508 1 93.94 123 GLU B O 1
ATOM 2419 N N . LEU B 1 124 ? 5.484 -26.094 -10.703 1 93.25 124 LEU B N 1
ATOM 2420 C CA . LEU B 1 124 ? 5.727 -25.469 -9.406 1 93.25 124 LEU B CA 1
ATOM 2421 C C . LEU B 1 124 ? 6.832 -26.188 -8.648 1 93.25 124 LEU B C 1
ATOM 2423 O O . LEU B 1 124 ? 7.516 -25.594 -7.812 1 93.25 124 LEU B O 1
ATOM 2427 N N . LEU B 1 125 ? 7.035 -27.438 -8.953 1 91.5 125 LEU B N 1
ATOM 2428 C CA . LEU B 1 125 ? 7.988 -28.281 -8.242 1 91.5 125 LEU B CA 1
ATOM 2429 C C . LEU B 1 125 ? 9.422 -27.891 -8.594 1 91.5 125 LEU B C 1
ATOM 2431 O O . LEU B 1 125 ? 10.359 -28.312 -7.914 1 91.5 125 LEU B O 1
ATOM 2435 N N . GLU B 1 126 ? 9.617 -27.094 -9.602 1 92.38 126 GLU B N 1
ATOM 2436 C CA . GLU B 1 126 ? 10.938 -26.547 -9.914 1 92.38 126 GLU B CA 1
ATOM 2437 C C . GLU B 1 126 ? 11.391 -25.547 -8.867 1 92.38 126 GLU B C 1
ATOM 2439 O O . GLU B 1 126 ? 12.586 -25.359 -8.641 1 92.38 126 GLU B O 1
ATOM 2444 N N . SER B 1 127 ? 10.359 -24.953 -8.266 1 90.62 127 SER B N 1
ATOM 2445 C CA . SER B 1 127 ? 10.672 -23.875 -7.332 1 90.62 127 SER B CA 1
ATOM 2446 C C . SER B 1 127 ? 10.359 -24.297 -5.895 1 90.62 127 SER B C 1
ATOM 2448 O O . SER B 1 127 ? 10.906 -23.719 -4.949 1 90.62 127 SER B O 1
ATOM 2450 N N . PHE B 1 128 ? 9.469 -25.25 -5.742 1 89.25 128 PHE B N 1
ATOM 2451 C CA . PHE B 1 128 ? 9.016 -25.641 -4.406 1 89.25 128 PHE B CA 1
ATOM 2452 C C . PHE B 1 128 ? 9.18 -27.141 -4.188 1 89.25 128 PHE B C 1
ATOM 2454 O O . PHE B 1 128 ? 8.852 -27.938 -5.066 1 89.25 128 PHE B O 1
ATOM 2461 N N . PRO B 1 129 ? 9.648 -27.484 -2.984 1 87.44 129 PRO B N 1
ATOM 2462 C CA . PRO B 1 129 ? 9.664 -28.906 -2.658 1 87.44 129 PRO B CA 1
ATOM 2463 C C . PRO B 1 129 ? 8.266 -29.516 -2.545 1 87.44 129 PRO B C 1
ATOM 2465 O O . PRO B 1 129 ? 7.344 -28.844 -2.076 1 87.44 129 PRO B O 1
ATOM 2468 N N . ARG B 1 130 ? 8.156 -30.75 -2.85 1 88.19 130 ARG B N 1
ATOM 2469 C CA . ARG B 1 130 ? 6.883 -31.469 -2.801 1 88.19 130 ARG B CA 1
ATOM 2470 C C . ARG B 1 130 ? 6.293 -31.438 -1.395 1 88.19 130 ARG B C 1
ATOM 2472 O O . ARG B 1 130 ? 5.07 -31.375 -1.229 1 88.19 130 ARG B O 1
ATOM 2479 N N . SER B 1 131 ? 7.152 -31.344 -0.429 1 83.44 131 SER B N 1
ATOM 2480 C CA . SER B 1 131 ? 6.723 -31.438 0.963 1 83.44 131 SER B CA 1
ATOM 2481 C C . SER B 1 131 ? 6.074 -30.141 1.432 1 83.44 131 SER B C 1
ATOM 2483 O O . SER B 1 131 ? 5.414 -30.109 2.473 1 83.44 131 SER B O 1
ATOM 2485 N N . THR B 1 132 ? 6.168 -29.062 0.642 1 84.31 132 THR B N 1
ATOM 2486 C CA . THR B 1 132 ? 5.668 -27.781 1.1 1 84.31 132 THR B CA 1
ATOM 2487 C C . THR B 1 132 ? 4.418 -27.375 0.321 1 84.31 132 THR B C 1
ATOM 2489 O O . THR B 1 132 ? 3.812 -26.344 0.605 1 84.31 132 THR B O 1
ATOM 2492 N N . LEU B 1 133 ? 4.074 -28.25 -0.595 1 85.56 133 LEU B N 1
ATOM 2493 C CA . LEU B 1 133 ? 2.914 -27.922 -1.414 1 85.56 133 LEU B CA 1
ATOM 2494 C C . LEU B 1 133 ? 1.768 -28.891 -1.148 1 85.56 133 LEU B C 1
ATOM 2496 O O . LEU B 1 133 ? 1.994 -30.078 -0.938 1 85.56 133 LEU B O 1
ATOM 2500 N N . PRO B 1 134 ? 0.573 -28.344 -1.213 1 86 134 PRO B N 1
ATOM 2501 C CA . PRO B 1 134 ? -0.583 -29.234 -1.152 1 86 134 PRO B CA 1
ATOM 2502 C C . PRO B 1 134 ? -0.644 -30.203 -2.334 1 86 134 PRO B C 1
ATOM 2504 O O . PRO B 1 134 ? -0.079 -29.922 -3.395 1 86 134 PRO B O 1
ATOM 2507 N N . ILE B 1 135 ? -1.358 -31.266 -2.178 1 86.62 135 ILE B N 1
ATOM 2508 C CA . ILE B 1 135 ? -1.502 -32.312 -3.18 1 86.62 135 ILE B CA 1
ATOM 2509 C C . ILE B 1 135 ? -2.068 -31.719 -4.469 1 86.62 135 ILE B C 1
ATOM 2511 O O . ILE B 1 135 ? -1.615 -32.062 -5.566 1 86.62 135 ILE B O 1
ATOM 2515 N N . LYS B 1 136 ? -2.986 -30.766 -4.309 1 87.5 136 LYS B N 1
ATOM 2516 C CA . LYS B 1 136 ? -3.635 -30.141 -5.461 1 87.5 136 LYS B CA 1
ATOM 2517 C C . LYS B 1 136 ? -2.619 -29.422 -6.336 1 87.5 136 LYS B C 1
ATOM 2519 O O . LYS B 1 136 ? -2.873 -29.172 -7.516 1 87.5 136 LYS B O 1
ATOM 2524 N N . TYR B 1 137 ? -1.511 -29.141 -5.75 1 89.25 137 TYR B N 1
ATOM 2525 C CA . TYR B 1 137 ? -0.499 -28.391 -6.477 1 89.25 137 TYR B CA 1
ATOM 2526 C C . TYR B 1 137 ? 0.759 -29.219 -6.691 1 89.25 137 TYR B C 1
ATOM 2528 O O . TYR B 1 137 ? 1.861 -28.672 -6.793 1 89.25 137 TYR B O 1
ATOM 2536 N N . GLY B 1 138 ? 0.56 -30.562 -6.652 1 88.75 138 GLY B N 1
ATOM 2537 C CA . GLY B 1 138 ? 1.655 -31.469 -6.961 1 88.75 138 GLY B CA 1
ATOM 2538 C C . GLY B 1 138 ? 2.471 -31.859 -5.742 1 88.75 138 GLY B C 1
ATOM 2539 O O . GLY B 1 138 ? 3.502 -32.531 -5.863 1 88.75 138 GLY B O 1
ATOM 2540 N N . GLY B 1 139 ? 2.018 -31.344 -4.574 1 88.69 139 GLY B N 1
ATOM 2541 C CA . GLY B 1 139 ? 2.775 -31.656 -3.369 1 88.69 139 GLY B CA 1
ATOM 2542 C C . GLY B 1 139 ? 2.213 -32.812 -2.586 1 88.69 139 GLY B C 1
ATOM 2543 O O . GLY B 1 139 ? 1.568 -33.688 -3.154 1 88.69 139 GLY B O 1
ATOM 2544 N N . THR B 1 140 ? 2.619 -32.906 -1.307 1 87.12 140 THR B N 1
ATOM 2545 C CA . THR B 1 140 ? 2.223 -34.031 -0.479 1 87.12 140 THR B CA 1
ATOM 2546 C C . THR B 1 140 ? 1.453 -33.562 0.751 1 87.12 140 THR B C 1
ATOM 2548 O O . THR B 1 140 ? 0.957 -34.375 1.53 1 87.12 140 THR B O 1
ATOM 2551 N N . LEU B 1 141 ? 1.357 -32.219 0.865 1 82.5 141 LEU B N 1
ATOM 2552 C CA . LEU B 1 141 ? 0.671 -31.719 2.045 1 82.5 141 LEU B CA 1
ATOM 2553 C C . LEU B 1 141 ? -0.823 -32 1.979 1 82.5 141 LEU B C 1
ATOM 2555 O O . LEU B 1 141 ? -1.465 -31.766 0.955 1 82.5 141 LEU B O 1
ATOM 2559 N N . THR B 1 142 ? -1.401 -32.625 3.021 1 76.25 142 THR B N 1
ATOM 2560 C CA . THR B 1 142 ? -2.822 -32.938 3.08 1 76.25 142 THR B CA 1
ATOM 2561 C C . THR B 1 142 ? -3.568 -31.938 3.953 1 76.25 142 THR B C 1
ATOM 2563 O O . THR B 1 142 ? -4.75 -31.672 3.725 1 76.25 142 THR B O 1
ATOM 2566 N N . ASP B 1 143 ? -2.906 -31.453 5.031 1 61.41 143 ASP B N 1
ATOM 2567 C CA . ASP B 1 143 ? -3.479 -30.469 5.938 1 61.41 143 ASP B CA 1
ATOM 2568 C C . ASP B 1 143 ? -2.768 -29.125 5.801 1 61.41 143 ASP B C 1
ATOM 2570 O O . ASP B 1 143 ? -1.545 -29.047 5.945 1 61.41 143 ASP B O 1
ATOM 2574 N N . TYR B 1 144 ? -3.201 -28.531 5.012 1 57.66 144 TYR B N 1
ATOM 2575 C CA . TYR B 1 144 ? -2.588 -27.203 4.934 1 57.66 144 TYR B CA 1
ATOM 2576 C C . TYR B 1 144 ? -3.59 -26.125 5.297 1 57.66 144 TYR B C 1
ATOM 2578 O O . TYR B 1 144 ? -4.789 -26.266 5.039 1 57.66 14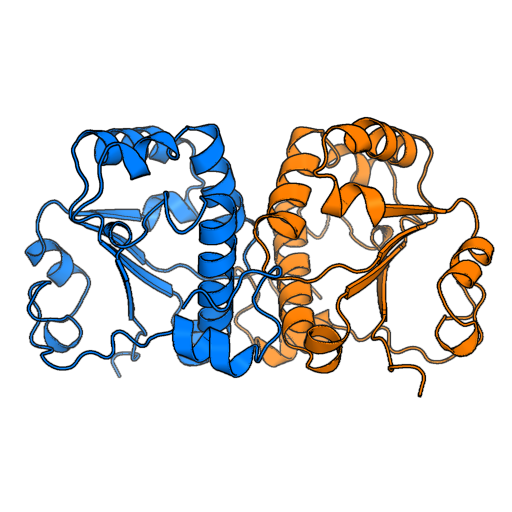4 TYR B O 1
ATOM 2586 N N . TYR B 1 145 ? -3.137 -25.5 6.367 1 48.84 145 TYR B N 1
ATOM 2587 C CA . TYR B 1 145 ? -3.971 -24.453 6.926 1 48.84 145 TYR B CA 1
ATOM 2588 C C . TYR B 1 145 ? -4.164 -23.312 5.922 1 48.84 145 TYR B C 1
ATOM 2590 O O . TYR B 1 145 ? -3.207 -22.875 5.277 1 48.84 145 TYR B O 1
ATOM 2598 N N . THR B 1 146 ? -5.02 -23.516 5.172 1 51.16 146 THR B N 1
ATOM 2599 C CA . THR B 1 146 ? -5.355 -22.266 4.5 1 51.16 146 THR B CA 1
ATOM 2600 C C . THR B 1 146 ? -5.699 -21.188 5.516 1 51.16 146 THR B C 1
ATOM 2602 O O . THR B 1 146 ? -6.699 -21.281 6.23 1 51.16 146 THR B O 1
ATOM 2605 N N . ALA B 1 147 ? -4.715 -20.969 6.332 1 48.97 147 ALA B N 1
ATOM 2606 C CA . ALA B 1 147 ? -4.859 -19.953 7.363 1 48.97 147 ALA B CA 1
ATOM 2607 C C . ALA B 1 147 ? -5.828 -18.859 6.922 1 48.97 147 ALA B C 1
ATOM 2609 O O . ALA B 1 147 ? -5.758 -18.375 5.789 1 48.97 147 ALA B O 1
ATOM 2610 N N . ASP B 1 148 ? -6.93 -19.078 7.383 1 50.16 148 ASP B N 1
ATOM 2611 C CA . ASP B 1 148 ? -7.926 -18.016 7.27 1 50.16 148 ASP B CA 1
ATOM 2612 C C . ASP B 1 148 ? -7.312 -16.641 7.582 1 50.16 148 ASP B C 1
ATOM 2614 O O . ASP B 1 148 ? -7.391 -16.172 8.719 1 50.16 148 ASP B O 1
ATOM 2618 N N . TYR B 1 149 ? -6.129 -16.469 7.02 1 53.12 149 TYR B N 1
ATOM 2619 C CA . TYR B 1 149 ? -5.512 -15.156 7.215 1 53.12 149 TYR B CA 1
ATOM 2620 C C . TYR B 1 149 ? -6.566 -14.078 7.434 1 53.12 149 TYR B C 1
ATOM 2622 O O . TYR B 1 149 ? -6.391 -13.195 8.273 1 53.12 149 TYR B O 1
ATOM 2630 N N . LEU B 1 150 ? -7.605 -14.391 6.723 1 55.84 150 LEU B N 1
ATOM 2631 C CA . LEU B 1 150 ? -8.656 -13.406 6.922 1 55.84 150 LEU B CA 1
ATOM 2632 C C . LEU B 1 150 ? -9.219 -13.484 8.336 1 55.84 150 LEU B C 1
ATOM 2634 O O . LEU B 1 150 ? -9.5 -12.453 8.953 1 55.84 150 LEU B O 1
ATOM 2638 N N . LYS B 1 151 ? -9.312 -14.742 8.664 1 54.41 151 LYS B N 1
ATOM 2639 C CA . LYS B 1 151 ? -9.812 -14.867 10.031 1 54.41 151 LYS B CA 1
ATOM 2640 C C . LYS B 1 151 ? -8.82 -14.273 11.031 1 54.41 151 LYS B C 1
ATOM 2642 O O . LYS B 1 151 ? -9.219 -13.562 11.953 1 54.41 151 LYS B O 1
ATOM 2647 N N . ARG B 1 152 ? -7.625 -14.57 10.852 1 55.78 152 ARG B N 1
ATOM 2648 C CA . ARG B 1 152 ? -6.613 -14.023 11.75 1 55.78 152 ARG B CA 1
ATOM 2649 C C . ARG B 1 152 ? -6.539 -12.5 11.641 1 55.78 152 ARG B C 1
ATOM 2651 O O . ARG B 1 152 ? -6.406 -11.805 12.648 1 55.78 152 ARG B O 1
ATOM 2658 N N . ALA B 1 153 ? -6.508 -12.117 10.445 1 55.69 153 ALA B N 1
ATOM 2659 C CA . ALA B 1 153 ? -6.516 -10.672 10.242 1 55.69 153 ALA B CA 1
ATOM 2660 C C . ALA B 1 153 ? -7.703 -10.023 10.945 1 55.69 153 ALA B C 1
ATOM 2662 O O . ALA B 1 153 ? -7.57 -8.961 11.555 1 55.69 153 ALA B O 1
ATOM 2663 N N . ASN B 1 154 ? -8.742 -10.773 10.852 1 55.59 154 ASN B N 1
ATOM 2664 C CA . ASN B 1 154 ? -9.945 -10.281 11.508 1 55.59 154 ASN B CA 1
ATOM 2665 C C . ASN B 1 154 ? -9.82 -10.328 13.023 1 55.59 154 ASN B C 1
ATOM 2667 O O . ASN B 1 154 ? -10.297 -9.43 13.727 1 55.59 154 ASN B O 1
ATOM 2671 N N . GLU B 1 155 ? -9.312 -11.391 13.453 1 54.81 155 GLU B N 1
ATOM 2672 C CA . GLU B 1 155 ? -9.125 -11.516 14.898 1 54.81 155 GLU B CA 1
ATOM 2673 C C . GLU B 1 155 ? -8.172 -10.445 15.422 1 54.81 155 GLU B C 1
ATOM 2675 O O . GLU B 1 155 ? -8.398 -9.875 16.5 1 54.81 155 GLU B O 1
ATOM 2680 N N . GLU B 1 156 ? -7.18 -10.328 14.805 1 52.12 156 GLU B N 1
ATOM 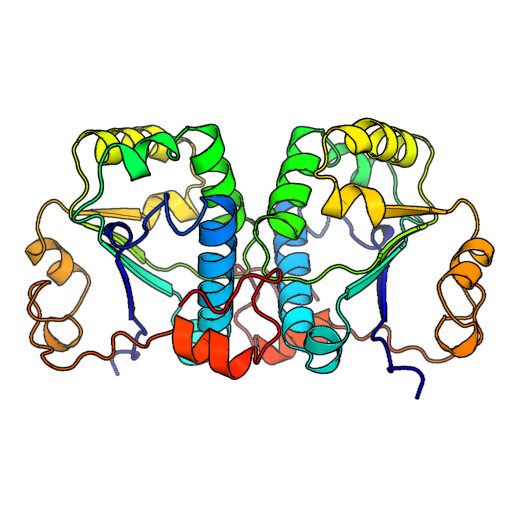2681 C CA . GLU B 1 156 ? -6.191 -9.344 15.234 1 52.12 156 GLU B CA 1
ATOM 2682 C C . GLU B 1 156 ? -6.734 -7.922 15.086 1 52.12 156 GLU B C 1
ATOM 2684 O O . GLU B 1 156 ? -6.406 -7.047 15.891 1 52.12 156 GLU B O 1
ATOM 2689 N N . GLN B 1 157 ? -7.434 -7.75 14.008 1 50.41 157 GLN B N 1
ATOM 2690 C CA . GLN B 1 157 ? -7.934 -6.398 13.773 1 50.41 157 GLN B CA 1
ATOM 2691 C C . GLN B 1 157 ? -9.242 -6.16 14.531 1 50.41 157 GLN B C 1
ATOM 2693 O O . GLN B 1 157 ? -9.633 -5.012 14.75 1 50.41 157 GLN B O 1
ATOM 2698 N N . GLY B 1 158 ? -9.602 -7.125 15.32 1 43.47 158 GLY B N 1
ATOM 2699 C CA . GLY B 1 158 ? -10.883 -6.977 16 1 43.47 158 GLY B CA 1
ATOM 2700 C C . GLY B 1 158 ? -12 -6.559 15.062 1 43.47 158 GLY B C 1
ATOM 2701 O O . GLY B 1 158 ? -12.031 -6.961 13.898 1 43.47 158 GLY B O 1
ATOM 2702 N N . ASP B 1 159 ? -13.172 -5.887 15.711 1 37.94 159 ASP B N 1
ATOM 2703 C CA . ASP B 1 159 ? -14.352 -5.324 15.062 1 37.94 159 ASP B CA 1
ATOM 2704 C C . ASP B 1 159 ? -13.961 -4.285 14.016 1 37.94 159 ASP B C 1
ATOM 2706 O O . ASP B 1 159 ? -14.828 -3.684 13.375 1 37.94 159 ASP B O 1
ATOM 2710 N N . PHE B 1 160 ? -13.062 -3.678 14.18 1 35.59 160 PHE B N 1
ATOM 2711 C CA . PHE B 1 160 ? -12.836 -2.535 13.305 1 35.59 160 PHE B CA 1
ATOM 2712 C C . PHE B 1 160 ? -12.422 -2.998 11.914 1 35.59 160 PHE B C 1
ATOM 2714 O O . PHE B 1 160 ? -11.25 -3.287 11.664 1 35.59 160 PHE B O 1
ATOM 2721 N N . PRO B 1 161 ? -13.453 -3.699 11.328 1 36 161 PRO B N 1
ATOM 2722 C CA . PRO B 1 161 ? -13.227 -4.27 10 1 36 161 PRO B CA 1
ATOM 2723 C C . PRO B 1 161 ? -12.445 -3.332 9.078 1 36 161 PRO B C 1
ATOM 2725 O O . PRO B 1 161 ? -12.438 -2.117 9.297 1 36 161 PRO B O 1
ATOM 2728 N N . ALA B 1 162 ? -11.469 -3.758 8.5 1 33.53 162 ALA B N 1
ATOM 2729 C CA . ALA B 1 162 ? -10.891 -2.998 7.398 1 33.53 162 ALA B CA 1
ATOM 2730 C C . ALA B 1 162 ? -11.953 -2.172 6.68 1 33.53 162 ALA B C 1
ATOM 2732 O O . ALA B 1 162 ? -12.953 -2.715 6.211 1 33.53 162 ALA B O 1
ATOM 2733 N N . GLY B 1 163 ? -11.805 -0.821 6.805 1 35.03 163 GLY B N 1
ATOM 2734 C CA . GLY B 1 163 ? -12.68 0.134 6.137 1 35.03 163 GLY B CA 1
ATOM 2735 C C . GLY B 1 163 ? -14.148 -0.096 6.43 1 35.03 163 GLY B C 1
ATOM 2736 O O . GLY B 1 163 ? -15 0.186 5.59 1 35.03 163 GLY B O 1
ATOM 2737 N N . GLY B 1 164 ? -14.453 -0.459 7.707 1 36.84 164 GLY B N 1
ATOM 2738 C CA . GLY B 1 164 ? -15.852 -0.683 8.031 1 36.84 164 GLY B CA 1
ATOM 2739 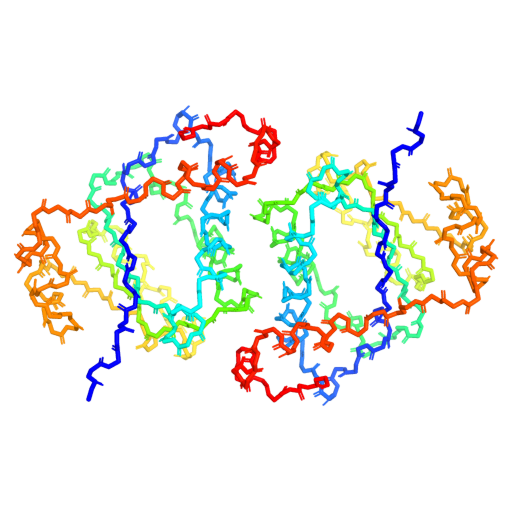C C . GLY B 1 164 ? -16.406 -1.967 7.438 1 36.84 164 GLY B C 1
ATOM 2740 O O . GLY B 1 164 ? -17.609 -2.18 7.426 1 36.84 164 GLY B O 1
ATOM 2741 N N . LEU B 1 165 ? -15.75 -2.436 6.562 1 34.25 165 LEU B N 1
ATOM 2742 C CA . LEU B 1 165 ? -16.328 -3.605 5.91 1 34.25 165 LEU B CA 1
ATOM 2743 C C . LEU B 1 165 ? -16.547 -4.73 6.918 1 34.25 165 LEU B C 1
ATOM 2745 O O . LEU B 1 165 ? -15.797 -4.863 7.887 1 34.25 165 LEU B O 1
ATOM 2749 N N . LYS B 1 166 ? -17.734 -5.07 7.02 1 33.97 166 LYS B N 1
ATOM 2750 C CA . LYS B 1 166 ? -18.109 -6.301 7.707 1 33.97 166 LYS B CA 1
ATOM 2751 C C . LYS B 1 166 ? -17.078 -7.402 7.477 1 33.97 166 LYS B C 1
ATOM 2753 O O . LYS B 1 166 ? -16.438 -7.441 6.426 1 33.97 166 LYS B O 1
ATOM 2758 N N . ASN B 1 167 ? -16.625 -7.875 8.602 1 32.28 167 ASN B N 1
ATOM 2759 C CA . ASN B 1 167 ? -15.812 -9.086 8.555 1 32.28 167 ASN B CA 1
ATOM 2760 C C . ASN B 1 167 ? -16.156 -9.953 7.355 1 32.28 167 ASN B C 1
ATOM 2762 O O . ASN B 1 167 ? -17.281 -10.453 7.25 1 32.28 167 ASN B O 1
ATOM 2766 N N . LEU B 1 168 ? -15.852 -9.523 6.391 1 30.86 168 LEU B N 1
ATOM 2767 C CA . LEU B 1 168 ? -16.281 -10.219 5.18 1 30.86 168 LEU B CA 1
ATOM 2768 C C . LEU B 1 168 ? -15.703 -11.625 5.129 1 30.86 168 LEU B C 1
ATOM 2770 O O . LEU B 1 168 ? -16.047 -12.414 4.246 1 30.86 168 LEU B O 1
ATOM 2774 N N . PHE B 1 169 ? -14.68 -11.727 5.859 1 30.28 169 PHE B N 1
ATOM 2775 C CA . PHE B 1 169 ? -14.195 -13.094 5.664 1 30.28 169 PHE B CA 1
ATOM 2776 C C . PHE B 1 169 ? -14.609 -13.984 6.824 1 30.28 169 PHE B C 1
ATOM 2778 O O . PHE B 1 169 ? -14.648 -13.547 7.977 1 30.28 169 PHE B O 1
#

Organism: Araneus ventricosus (NCBI:txid182803)